Protein AF-A0A7X7HV12-F1 (afdb_monomer_lite)

Secondary structure (DSSP, 8-state):
---HHHHHHHHHTTSTT--HHHHHHHHHHHHHHT--S--S-----S--B--S-HHHHHHTTSSB-TT-EEEEE-SSHHHHHHHHHHHHHH-SS-EEEEES-HHHHHHHHHHHHTT--HHHHHHT---HHHHHHHHHHHHHHHTS-EEEEE--SHHHHHHHHHH-TT--EEEES-GGGGS-HHHHHHHHHHHHHHTT-EEEEEE----S-GGGSTTEEEEEEEEETTTEEEEEEEE-TT----------TT-----

Sequence (255 aa):
MGDLWADLAGAWGTATDLTMHEALDRWLDRMEVLYTHDHDQRPYRTRPIPTGLPALNRVVGGGLRCRGLTTLECEKLFQGDAVLATVARRIKTTVLLAGSHMADLTADVLVGEAQISPRDAARGTLTDEDWARISSAVGYLSDRHIRLTSVGTLAGLHSLIVDFPEVTSVLVLRAERFGRIDDTLMTLAELAEEYNVAILAATRPIRSSLSDIERLRRVGVVPAPGGRHYALLRLDRDVVSTRPIEIDQSGTWCR

Radius of gyration: 18.67 Å; chains: 1; bounding box: 40×51×54 Å

Structure (mmCIF, N/CA/C/O backbone):
data_AF-A0A7X7HV12-F1
#
_entry.id   AF-A0A7X7HV12-F1
#
loop_
_atom_site.group_PDB
_atom_site.id
_atom_site.type_symbol
_atom_site.label_atom_id
_atom_site.label_alt_id
_atom_site.label_comp_id
_atom_site.label_asym_id
_atom_site.label_entity_id
_atom_site.label_seq_id
_atom_site.pdbx_PDB_ins_code
_atom_site.Cartn_x
_atom_site.Cartn_y
_atom_site.Cartn_z
_atom_site.occupancy
_atom_site.B_iso_or_equiv
_atom_site.auth_seq_id
_atom_site.auth_comp_id
_atom_site.auth_asym_id
_atom_site.auth_atom_id
_atom_site.pdbx_PDB_model_num
ATOM 1 N N . MET A 1 1 ? -7.461 8.396 -27.850 1.00 29.42 1 MET A N 1
ATOM 2 C CA . MET A 1 1 ? -7.319 7.413 -26.754 1.00 29.42 1 MET A CA 1
ATOM 3 C C . MET A 1 1 ? -5.831 7.099 -26.603 1.00 29.42 1 MET A C 1
ATOM 5 O O . MET A 1 1 ? -5.370 6.027 -26.956 1.00 29.42 1 MET A O 1
ATOM 9 N N . GLY A 1 2 ? -5.072 8.108 -26.187 1.00 31.08 2 GLY A N 1
ATOM 10 C CA . GLY A 1 2 ? -3.615 8.112 -26.084 1.00 31.08 2 GLY A CA 1
ATOM 11 C C . GLY A 1 2 ? -3.229 9.221 -25.107 1.00 31.08 2 GLY A C 1
ATOM 12 O O . GLY A 1 2 ? -3.974 10.190 -24.988 1.00 31.08 2 GLY A O 1
ATOM 13 N N . ASP A 1 3 ? -2.125 9.018 -24.394 1.00 35.66 3 ASP A N 1
ATOM 14 C CA . ASP A 1 3 ? -1.430 9.985 -23.527 1.00 35.66 3 ASP A CA 1
ATOM 15 C C . ASP A 1 3 ? -1.841 10.174 -22.057 1.00 35.66 3 ASP A C 1
ATOM 17 O O . ASP A 1 3 ? -1.319 11.057 -21.387 1.00 35.66 3 ASP A O 1
ATOM 21 N N . LEU A 1 4 ? -2.576 9.230 -21.452 1.00 32.06 4 LEU A N 1
ATOM 22 C CA . LEU A 1 4 ? -2.685 9.179 -19.978 1.00 32.06 4 LEU A CA 1
ATOM 23 C C . LEU A 1 4 ? -1.323 8.893 -19.296 1.00 32.06 4 LEU A C 1
ATOM 25 O O . LEU A 1 4 ? -1.065 9.352 -18.186 1.00 32.06 4 LEU A O 1
ATOM 29 N N . TRP A 1 5 ? -0.437 8.159 -19.981 1.00 32.22 5 TRP A N 1
ATOM 30 C CA . TRP A 1 5 ? 0.906 7.805 -19.501 1.00 32.22 5 TRP A CA 1
ATOM 31 C C . TRP A 1 5 ? 1.988 8.829 -19.883 1.00 32.22 5 TRP A C 1
ATOM 33 O O . TRP A 1 5 ? 2.994 8.936 -19.182 1.00 32.22 5 TRP A O 1
ATOM 43 N N . ALA A 1 6 ? 1.789 9.606 -20.954 1.00 32.25 6 ALA A N 1
ATOM 44 C CA . ALA A 1 6 ? 2.721 10.657 -21.370 1.00 32.25 6 ALA A CA 1
ATOM 45 C C . ALA A 1 6 ? 2.611 11.900 -20.470 1.00 32.25 6 ALA A C 1
ATOM 47 O O . ALA A 1 6 ? 3.635 12.463 -20.094 1.00 32.25 6 ALA A O 1
ATOM 48 N N . ASP A 1 7 ? 1.406 12.242 -20.005 1.00 34.22 7 ASP A N 1
ATOM 49 C CA . ASP A 1 7 ? 1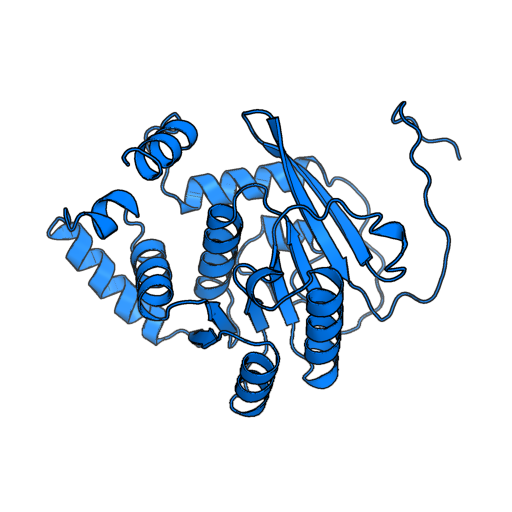.197 13.310 -19.013 1.00 34.22 7 ASP A CA 1
ATOM 50 C C . ASP A 1 7 ? 1.698 12.929 -17.607 1.00 34.22 7 ASP A C 1
ATOM 52 O O . ASP A 1 7 ? 2.122 13.777 -16.815 1.00 34.22 7 ASP A O 1
ATOM 56 N N . LEU A 1 8 ? 1.679 11.631 -17.295 1.00 34.62 8 LEU A N 1
ATOM 57 C CA . LEU A 1 8 ? 2.274 11.044 -16.093 1.00 34.62 8 LEU A CA 1
ATOM 58 C C . LEU A 1 8 ? 3.804 11.152 -16.129 1.00 34.62 8 LEU A C 1
ATOM 60 O O . LEU A 1 8 ? 4.407 11.609 -15.159 1.00 34.62 8 LEU A O 1
ATOM 64 N N . ALA A 1 9 ? 4.401 10.833 -17.279 1.00 33.72 9 ALA A N 1
ATOM 65 C CA . ALA A 1 9 ? 5.818 11.036 -17.540 1.00 33.72 9 ALA A CA 1
ATOM 66 C C . ALA A 1 9 ? 6.198 12.522 -17.649 1.00 33.72 9 ALA A C 1
ATOM 68 O O . ALA A 1 9 ? 7.321 12.851 -17.323 1.00 33.72 9 ALA A O 1
ATOM 69 N N . GLY A 1 10 ? 5.307 13.434 -18.050 1.00 32.59 10 GLY A N 1
ATOM 70 C CA . GLY A 1 10 ? 5.614 14.866 -18.188 1.00 32.59 10 GLY A CA 1
ATOM 71 C C . GLY A 1 10 ? 5.658 15.633 -16.862 1.00 32.59 10 GLY A C 1
ATOM 72 O O . GLY A 1 10 ? 6.532 16.469 -16.657 1.00 32.59 10 GLY A O 1
ATOM 73 N N . ALA A 1 11 ? 4.764 15.317 -15.918 1.00 35.53 11 ALA A N 1
ATOM 74 C CA . ALA A 1 11 ? 4.756 15.944 -14.587 1.00 35.53 11 ALA A CA 1
ATOM 75 C C . ALA A 1 11 ? 5.799 15.347 -13.620 1.00 35.53 11 ALA A C 1
ATOM 77 O O . ALA A 1 11 ? 6.108 15.955 -12.597 1.00 35.53 11 ALA A O 1
ATOM 78 N N . TRP A 1 12 ? 6.316 14.158 -13.937 1.00 35.91 12 TRP A N 1
ATOM 79 C CA . TRP A 1 12 ? 7.431 13.506 -13.244 1.00 35.91 12 TRP A CA 1
ATOM 80 C C . TRP A 1 12 ? 8.752 13.661 -14.020 1.00 35.91 12 TRP A C 1
ATOM 82 O O . TRP A 1 12 ? 9.821 13.532 -13.442 1.00 35.91 12 TRP A O 1
ATOM 92 N N . GLY A 1 13 ? 8.685 14.001 -15.309 1.00 29.80 13 GLY A N 1
ATOM 93 C CA . GLY A 1 13 ? 9.806 14.092 -16.250 1.00 29.80 13 GLY A CA 1
ATOM 94 C C . GLY A 1 13 ? 10.406 15.480 -16.415 1.00 29.80 13 GLY A C 1
ATOM 95 O O . GLY A 1 13 ? 11.194 15.688 -17.330 1.00 29.80 13 GLY A O 1
ATOM 96 N N . THR A 1 14 ? 10.091 16.425 -15.529 1.00 35.94 14 THR A N 1
ATOM 97 C CA . THR A 1 14 ? 11.008 17.546 -15.265 1.00 35.94 14 THR A CA 1
ATOM 98 C C . THR A 1 14 ? 12.025 17.212 -14.172 1.00 35.94 14 THR A C 1
ATOM 100 O O . THR A 1 14 ? 12.967 17.972 -13.970 1.00 35.94 14 THR A O 1
ATOM 103 N N . ALA A 1 15 ? 11.889 16.059 -13.506 1.00 32.31 15 ALA A N 1
ATOM 104 C CA . ALA A 1 15 ? 12.957 15.441 -12.735 1.00 32.31 15 ALA A CA 1
ATOM 105 C C . ALA A 1 15 ? 13.705 14.455 -13.640 1.00 32.31 15 ALA A C 1
ATOM 107 O O . ALA A 1 15 ? 13.517 13.243 -13.568 1.00 32.31 15 ALA A O 1
ATOM 108 N N . THR A 1 16 ? 14.525 14.996 -14.537 1.00 35.09 16 THR A N 1
ATOM 109 C CA . THR A 1 16 ? 15.608 14.232 -15.157 1.00 35.09 16 THR A CA 1
ATOM 110 C C . THR A 1 16 ? 16.426 13.572 -14.038 1.00 35.09 16 THR A C 1
ATOM 112 O O . THR A 1 16 ? 16.852 14.252 -13.104 1.00 35.09 16 THR A O 1
ATOM 115 N N . ASP A 1 17 ? 16.573 12.251 -14.130 1.00 35.91 17 ASP A N 1
ATOM 116 C CA . ASP A 1 17 ? 17.488 11.392 -13.360 1.00 35.91 17 ASP A CA 1
ATOM 117 C C . ASP A 1 17 ? 17.086 10.928 -11.948 1.00 35.91 17 ASP A C 1
ATOM 119 O O . ASP A 1 17 ? 17.924 10.360 -11.255 1.00 35.91 17 ASP A O 1
ATOM 123 N N . LEU A 1 18 ? 15.827 11.079 -11.514 1.00 36.16 18 LEU A N 1
ATOM 124 C CA . LEU A 1 18 ? 15.388 10.522 -10.220 1.00 36.16 18 LEU A CA 1
ATOM 125 C C . LEU A 1 18 ? 14.520 9.275 -10.393 1.00 36.16 18 LEU A C 1
ATOM 127 O O . LEU A 1 18 ? 13.501 9.286 -11.087 1.00 36.16 18 LEU A O 1
ATOM 131 N N . THR A 1 19 ? 14.890 8.202 -9.700 1.00 45.06 19 THR A N 1
ATOM 132 C CA . THR A 1 19 ? 14.053 7.005 -9.577 1.00 45.06 19 THR A CA 1
ATOM 133 C C . THR A 1 19 ? 12.738 7.359 -8.866 1.00 45.06 19 THR A C 1
ATOM 135 O O . THR A 1 19 ? 12.672 8.281 -8.049 1.00 45.06 19 THR A O 1
ATOM 138 N N . MET A 1 20 ? 11.660 6.608 -9.130 1.00 43.91 20 MET A N 1
ATOM 139 C CA . MET A 1 20 ? 10.355 6.782 -8.459 1.00 43.91 20 MET A CA 1
ATOM 140 C C . MET A 1 20 ? 10.482 6.849 -6.923 1.00 43.91 20 MET A C 1
ATOM 142 O O . MET A 1 20 ? 9.716 7.554 -6.270 1.00 43.91 20 MET A O 1
ATOM 146 N N . HIS A 1 21 ? 11.477 6.159 -6.359 1.00 45.22 21 HIS A N 1
ATOM 147 C CA . HIS A 1 21 ? 11.809 6.177 -4.937 1.00 45.22 21 HIS A CA 1
ATOM 148 C C . HIS A 1 21 ? 12.364 7.515 -4.457 1.00 45.22 21 HIS A C 1
ATOM 150 O O . HIS A 1 21 ? 11.921 8.004 -3.427 1.00 45.22 21 HIS A O 1
ATOM 156 N N . GLU A 1 22 ? 13.280 8.140 -5.189 1.00 43.44 22 GLU A N 1
ATOM 157 C CA . GLU A 1 22 ? 13.852 9.431 -4.793 1.00 43.44 22 GLU A CA 1
ATOM 158 C C . GLU A 1 22 ? 12.847 10.570 -4.968 1.00 43.44 22 GLU A C 1
ATOM 160 O O . GLU A 1 22 ? 12.799 11.496 -4.157 1.00 43.44 22 GLU A O 1
ATOM 165 N N . ALA A 1 23 ? 11.998 10.490 -5.997 1.00 50.81 23 ALA A N 1
ATOM 166 C CA . ALA A 1 23 ? 10.874 11.407 -6.163 1.00 50.81 23 ALA A CA 1
ATOM 167 C C . ALA A 1 23 ? 9.873 11.276 -5.004 1.00 50.81 23 ALA A C 1
ATOM 169 O O . ALA A 1 23 ? 9.358 12.287 -4.517 1.00 50.81 23 ALA A O 1
ATOM 170 N N . LEU A 1 24 ? 9.635 10.044 -4.543 1.00 53.09 24 LEU A N 1
ATOM 171 C CA . LEU A 1 24 ? 8.778 9.744 -3.404 1.00 53.09 24 LEU A CA 1
ATOM 172 C C . LEU A 1 24 ? 9.404 10.189 -2.075 1.00 53.09 24 LEU A C 1
ATOM 174 O O . LEU A 1 24 ? 8.724 10.849 -1.299 1.00 53.09 24 LEU A O 1
ATOM 178 N N . ASP A 1 25 ? 10.680 9.897 -1.826 1.00 54.00 25 ASP A N 1
ATOM 179 C CA . ASP A 1 25 ? 11.389 10.297 -0.605 1.00 54.00 25 ASP A CA 1
ATOM 180 C C . ASP A 1 25 ? 11.470 11.834 -0.519 1.00 54.00 25 ASP A C 1
ATOM 182 O O . ASP A 1 25 ? 11.049 12.410 0.483 1.00 54.00 25 ASP A O 1
ATOM 186 N N . ARG A 1 26 ? 11.815 12.536 -1.613 1.00 53.16 26 ARG A N 1
ATOM 187 C CA . ARG A 1 26 ? 11.740 14.013 -1.677 1.00 53.16 26 ARG A CA 1
ATOM 188 C C . ARG A 1 26 ? 10.318 14.557 -1.538 1.00 53.16 26 ARG A C 1
ATOM 190 O O . ARG A 1 26 ? 10.119 15.695 -1.110 1.00 53.16 26 ARG A O 1
ATOM 197 N N . TRP A 1 27 ? 9.307 13.817 -1.986 1.00 58.53 27 TRP A N 1
ATOM 198 C CA . TRP A 1 27 ? 7.908 14.202 -1.793 1.00 58.53 27 TRP A CA 1
ATOM 199 C C . TRP A 1 27 ? 7.490 14.057 -0.328 1.00 58.53 27 TRP A C 1
ATOM 201 O O . TRP A 1 27 ? 6.889 14.984 0.212 1.00 58.53 27 TRP A O 1
ATOM 211 N N . LEU A 1 28 ? 7.869 12.964 0.333 1.00 56.34 28 LEU A N 1
ATOM 212 C CA . LEU A 1 28 ? 7.593 12.748 1.748 1.00 56.34 28 LEU A CA 1
ATOM 213 C C . LEU A 1 28 ? 8.368 13.740 2.631 1.00 56.34 28 LEU A C 1
ATOM 215 O O . LEU A 1 28 ? 7.773 14.307 3.544 1.00 56.34 28 LEU A O 1
ATOM 219 N N . ASP A 1 29 ? 9.640 14.022 2.335 1.00 54.44 29 ASP A N 1
ATOM 220 C CA . ASP A 1 29 ? 10.444 15.029 3.050 1.00 54.44 29 ASP A CA 1
ATOM 221 C C . ASP A 1 29 ? 9.831 16.437 2.934 1.00 54.44 29 ASP A C 1
ATOM 223 O O . ASP A 1 29 ? 9.852 17.220 3.880 1.00 54.44 29 ASP A O 1
ATOM 227 N N . ARG A 1 30 ? 9.179 16.771 1.812 1.00 50.59 30 ARG A N 1
ATOM 228 C CA . ARG A 1 30 ? 8.415 18.030 1.707 1.00 50.59 30 ARG A CA 1
ATOM 229 C C . ARG A 1 30 ? 7.193 18.069 2.626 1.00 50.59 30 ARG A C 1
ATOM 231 O O . ARG A 1 30 ? 6.813 19.158 3.050 1.00 50.59 30 ARG A O 1
ATOM 238 N N . MET A 1 31 ? 6.590 16.923 2.954 1.00 50.06 31 MET A N 1
ATOM 239 C CA . MET A 1 31 ? 5.505 16.871 3.942 1.00 50.06 31 MET A CA 1
ATOM 240 C C . MET A 1 31 ? 6.003 17.120 5.371 1.00 50.06 31 MET A C 1
ATOM 242 O O . MET A 1 31 ? 5.243 17.619 6.195 1.00 50.06 31 MET A O 1
ATOM 246 N N . GLU A 1 32 ? 7.271 16.816 5.661 1.00 43.22 32 GLU A N 1
ATOM 247 C CA . GLU A 1 32 ? 7.902 17.067 6.963 1.00 43.22 32 GLU A CA 1
ATOM 248 C C . GLU A 1 32 ? 8.126 18.559 7.236 1.00 43.22 32 GLU A C 1
ATOM 250 O O . GLU A 1 32 ? 7.913 18.998 8.360 1.00 43.22 32 GLU A O 1
ATOM 255 N N . VAL A 1 33 ? 8.498 19.360 6.229 1.00 42.25 33 VAL A N 1
ATOM 256 C CA . VAL A 1 33 ? 8.788 20.801 6.415 1.00 42.25 33 VAL A CA 1
ATOM 257 C C . VAL A 1 33 ? 7.575 21.574 6.959 1.00 42.25 33 VAL A C 1
ATOM 259 O O . VAL A 1 33 ? 7.735 22.562 7.672 1.00 42.25 33 VAL A O 1
ATOM 262 N N . LEU A 1 34 ? 6.359 21.097 6.684 1.00 41.19 34 LEU A N 1
ATOM 263 C CA . LEU A 1 34 ? 5.104 21.679 7.177 1.00 41.19 34 LEU A CA 1
ATOM 264 C C . LEU A 1 34 ? 4.737 21.224 8.599 1.00 41.19 34 LEU A C 1
ATOM 266 O O . LEU A 1 34 ? 3.793 21.750 9.185 1.00 41.19 34 LEU A O 1
ATOM 270 N N . TYR A 1 35 ? 5.477 20.265 9.155 1.00 37.81 35 TYR A N 1
ATOM 271 C CA . TYR A 1 35 ? 5.280 19.717 10.489 1.00 37.81 35 TYR A CA 1
ATOM 272 C C . TYR A 1 35 ? 6.513 19.991 11.355 1.00 37.81 35 TYR A C 1
ATOM 274 O O . TYR A 1 35 ? 7.350 19.125 11.602 1.00 37.81 35 TYR A O 1
ATOM 282 N N . THR A 1 36 ? 6.625 21.224 11.841 1.00 37.91 36 THR A N 1
ATOM 283 C CA . THR A 1 36 ? 7.535 21.565 12.937 1.00 37.91 36 THR A CA 1
ATOM 284 C C . THR A 1 36 ? 6.706 21.904 14.168 1.00 37.91 36 THR A C 1
ATOM 286 O O . THR A 1 36 ? 5.971 22.884 14.154 1.00 37.91 36 THR A O 1
ATOM 289 N N . HIS A 1 37 ? 6.916 21.119 15.227 1.00 39.38 37 HIS A N 1
ATOM 290 C CA . HIS A 1 37 ? 6.525 21.307 16.632 1.00 39.38 37 HIS A CA 1
ATOM 291 C C . HIS A 1 37 ? 5.498 20.317 17.205 1.00 39.38 37 HIS A C 1
ATOM 293 O O . HIS A 1 37 ? 4.369 20.179 16.746 1.00 39.38 37 HIS A O 1
ATOM 299 N N . ASP A 1 38 ? 5.947 19.741 18.326 1.00 37.31 38 ASP A N 1
ATOM 300 C CA . ASP A 1 38 ? 5.170 19.342 19.500 1.00 37.31 38 ASP A CA 1
ATOM 301 C C . ASP A 1 38 ? 4.688 17.885 19.585 1.00 37.31 38 ASP A C 1
ATOM 303 O O . ASP A 1 38 ? 3.495 17.599 19.533 1.00 37.31 38 ASP A O 1
ATOM 307 N N . HIS A 1 39 ? 5.610 16.928 19.773 1.00 38.59 39 HIS A N 1
ATOM 308 C CA . HIS A 1 39 ? 5.270 15.548 20.157 1.00 38.59 39 HIS A CA 1
ATOM 309 C C . HIS A 1 39 ? 6.213 14.978 21.221 1.00 38.59 39 HIS A C 1
ATOM 311 O O . HIS A 1 39 ? 6.988 14.073 20.933 1.00 38.59 39 HIS A O 1
ATOM 317 N N . ASP A 1 40 ? 6.074 15.449 22.463 1.00 35.59 40 ASP A N 1
ATOM 318 C CA . ASP A 1 40 ? 6.739 14.821 23.618 1.00 35.59 40 ASP A CA 1
ATOM 319 C C . ASP A 1 40 ? 5.796 14.188 24.649 1.00 35.59 40 ASP A C 1
ATOM 321 O O . ASP A 1 40 ? 6.248 13.629 25.643 1.00 35.59 40 ASP A O 1
ATOM 325 N N . GLN A 1 41 ? 4.475 14.188 24.444 1.00 35.16 41 GLN A N 1
ATOM 326 C CA . GLN A 1 41 ? 3.564 13.608 25.439 1.00 35.16 41 GLN A CA 1
ATOM 327 C C . GLN A 1 41 ? 2.409 12.851 24.786 1.00 35.16 41 GLN A C 1
ATOM 329 O O . GLN A 1 41 ? 1.340 13.399 24.533 1.00 35.16 41 GLN A O 1
ATOM 334 N N . ARG A 1 42 ? 2.598 11.551 24.527 1.00 43.78 42 ARG A N 1
ATOM 335 C CA . ARG A 1 42 ? 1.467 10.625 24.366 1.00 43.78 42 ARG A CA 1
ATOM 336 C C . ARG A 1 42 ? 1.676 9.386 25.239 1.00 43.78 42 ARG A C 1
ATOM 338 O O . ARG A 1 42 ? 2.747 8.782 25.167 1.00 43.78 42 ARG A O 1
ATOM 345 N N . PRO A 1 43 ? 0.678 8.988 26.048 1.00 37.53 43 PRO A N 1
ATOM 346 C CA . PRO A 1 43 ? 0.790 7.826 26.914 1.00 37.53 43 PRO A CA 1
ATOM 347 C C . PRO A 1 43 ? 0.926 6.541 26.086 1.00 37.53 43 PRO A C 1
ATOM 349 O O . PRO A 1 43 ? 0.273 6.351 25.059 1.00 37.53 43 PRO A O 1
ATOM 352 N N . TYR A 1 44 ? 1.816 5.666 26.548 1.00 46.00 44 TYR A N 1
ATOM 353 C CA . TYR A 1 44 ? 2.163 4.366 25.979 1.00 46.00 44 TYR A CA 1
ATOM 354 C C . TYR A 1 44 ? 0.937 3.494 25.664 1.00 46.00 44 TYR A C 1
ATOM 356 O O . TYR A 1 44 ? 0.391 2.880 26.577 1.00 46.00 44 TYR A O 1
ATOM 364 N N . ARG A 1 45 ? 0.554 3.354 24.385 1.00 51.22 45 ARG A N 1
ATOM 365 C CA . ARG A 1 45 ? -0.315 2.264 23.891 1.00 51.22 45 ARG A CA 1
ATOM 366 C C . ARG A 1 45 ? 0.086 1.873 22.462 1.00 51.22 45 ARG A C 1
ATOM 368 O O . ARG A 1 45 ? 0.002 2.694 21.551 1.00 51.22 45 ARG A O 1
ATOM 375 N N . THR A 1 46 ? 0.591 0.638 22.329 1.00 57.31 46 THR A N 1
ATOM 376 C CA . THR A 1 46 ? 1.233 -0.011 21.157 1.00 57.31 46 THR A CA 1
ATOM 377 C C . THR A 1 46 ? 2.330 0.812 20.466 1.00 57.31 46 THR A C 1
ATOM 379 O O . THR A 1 46 ? 2.102 1.925 19.994 1.00 57.31 46 THR A O 1
ATOM 382 N N . ARG A 1 47 ? 3.554 0.266 20.391 1.00 73.94 47 ARG A N 1
ATOM 383 C CA . ARG A 1 47 ? 4.631 0.896 19.610 1.00 73.94 47 ARG A CA 1
ATOM 384 C C . ARG A 1 47 ? 4.160 1.034 18.153 1.00 73.94 47 ARG A C 1
ATOM 386 O O . ARG A 1 47 ? 3.682 0.038 17.613 1.00 73.94 47 ARG A O 1
ATOM 393 N N . PRO A 1 48 ? 4.264 2.224 17.533 1.00 85.62 48 PRO A N 1
ATOM 394 C CA . PRO A 1 48 ? 3.906 2.388 16.132 1.00 85.62 48 PRO A CA 1
ATOM 395 C C . PRO A 1 48 ? 4.680 1.411 15.244 1.00 85.62 48 PRO A C 1
ATOM 397 O O . PRO A 1 48 ? 5.869 1.181 15.471 1.00 85.62 48 PRO A O 1
ATOM 400 N N . ILE A 1 49 ? 4.012 0.863 14.233 1.00 89.31 49 ILE A N 1
ATOM 401 C CA . ILE A 1 49 ? 4.611 0.041 13.188 1.00 89.31 49 ILE A CA 1
ATOM 402 C C . ILE A 1 49 ? 5.312 0.985 12.200 1.00 89.31 49 ILE A C 1
ATOM 404 O O . ILE A 1 49 ? 4.641 1.785 11.537 1.00 89.31 49 ILE A O 1
ATOM 408 N N . PRO A 1 50 ? 6.650 0.930 12.076 1.00 89.38 50 PRO A N 1
ATOM 409 C CA . PRO A 1 50 ? 7.364 1.789 11.144 1.00 89.38 50 PRO A CA 1
ATOM 410 C C . PRO A 1 50 ? 7.011 1.417 9.703 1.00 89.38 50 PRO A C 1
ATOM 412 O O . PRO A 1 50 ? 7.228 0.287 9.279 1.00 89.38 50 PRO A O 1
ATOM 415 N N . THR A 1 51 ? 6.557 2.391 8.920 1.00 82.88 51 THR A N 1
ATOM 416 C CA . THR A 1 51 ? 6.166 2.230 7.503 1.00 82.88 51 THR A CA 1
ATOM 417 C C . THR A 1 51 ? 7.333 1.903 6.566 1.00 82.88 51 THR A C 1
ATOM 419 O O . THR A 1 51 ? 7.132 1.670 5.380 1.00 82.88 51 THR A O 1
ATOM 422 N N . GLY A 1 52 ? 8.572 1.953 7.068 1.00 82.62 52 GLY A N 1
ATOM 423 C CA . GLY A 1 52 ? 9.782 1.920 6.245 1.00 82.62 52 GLY A CA 1
ATOM 424 C C . GLY A 1 52 ? 10.052 3.220 5.471 1.00 82.62 52 GLY A C 1
ATOM 425 O O . GLY A 1 52 ? 11.052 3.312 4.765 1.00 82.62 52 GLY A O 1
ATOM 426 N N . LEU A 1 53 ? 9.201 4.237 5.639 1.00 79.25 53 LEU A N 1
ATOM 427 C CA . LEU A 1 53 ? 9.342 5.568 5.061 1.00 79.25 53 LEU A CA 1
ATOM 428 C C . LEU A 1 53 ? 9.504 6.592 6.200 1.00 79.25 53 LEU A C 1
ATOM 430 O O . LEU A 1 53 ? 8.518 6.911 6.871 1.00 79.25 53 LEU A O 1
ATOM 434 N N . PRO A 1 54 ? 10.726 7.098 6.470 1.00 75.19 54 PRO A N 1
ATOM 435 C CA . PRO A 1 54 ? 10.990 7.980 7.611 1.00 75.19 54 PRO A CA 1
ATOM 436 C C . PRO A 1 54 ? 10.078 9.204 7.656 1.00 75.19 54 PRO A C 1
ATOM 438 O O . PRO A 1 54 ? 9.493 9.502 8.696 1.00 75.19 54 PRO A O 1
ATOM 441 N N . ALA A 1 55 ? 9.885 9.860 6.517 1.00 67.38 55 ALA A N 1
ATOM 442 C CA . ALA A 1 55 ? 9.036 11.034 6.433 1.00 67.38 55 ALA A CA 1
ATOM 443 C C . ALA A 1 55 ? 7.547 10.723 6.660 1.00 67.38 55 ALA A C 1
ATOM 445 O O . ALA A 1 55 ? 6.882 11.459 7.386 1.00 67.38 55 ALA A O 1
ATOM 446 N N . LEU A 1 56 ? 7.031 9.590 6.165 1.00 73.81 56 LEU A N 1
ATOM 447 C CA . LEU A 1 56 ? 5.667 9.164 6.497 1.00 73.81 56 LEU A CA 1
ATOM 448 C C . LEU A 1 56 ? 5.533 8.883 8.000 1.00 73.81 56 LEU A C 1
ATOM 450 O O . LEU A 1 56 ? 4.588 9.365 8.617 1.00 73.81 56 LEU A O 1
ATOM 454 N N . ASN A 1 57 ? 6.497 8.172 8.605 1.00 77.69 57 ASN A N 1
ATOM 455 C CA . ASN A 1 57 ? 6.509 7.906 10.048 1.00 77.69 57 ASN A CA 1
ATOM 456 C C . ASN A 1 57 ? 6.462 9.194 10.868 1.00 77.69 57 ASN A C 1
ATOM 458 O O . ASN A 1 57 ? 5.723 9.247 11.847 1.00 77.69 57 ASN A O 1
ATOM 462 N N . ARG A 1 58 ? 7.226 10.220 10.477 1.00 70.69 58 ARG A N 1
ATOM 463 C CA . ARG A 1 58 ? 7.209 11.526 11.148 1.00 70.69 58 ARG A CA 1
ATOM 464 C C . ARG A 1 58 ? 5.818 12.146 11.105 1.00 70.69 58 ARG A C 1
ATOM 466 O O . ARG A 1 58 ? 5.283 12.458 12.166 1.00 70.69 58 ARG A O 1
ATOM 473 N N . VAL A 1 59 ? 5.203 12.219 9.921 1.00 69.69 59 VAL A N 1
ATOM 474 C CA . VAL A 1 59 ? 3.860 12.797 9.772 1.00 69.69 59 VAL A CA 1
ATOM 475 C C . VAL A 1 59 ? 2.837 12.026 10.604 1.00 69.69 59 VAL A C 1
ATOM 477 O O . VAL A 1 59 ? 2.103 12.632 11.371 1.00 69.69 59 VAL A O 1
ATOM 480 N N . VAL A 1 60 ? 2.819 10.690 10.566 1.00 73.94 60 VAL A N 1
ATOM 481 C CA . VAL A 1 60 ? 1.810 9.908 11.310 1.00 73.94 60 VAL A CA 1
ATOM 482 C C . VAL A 1 60 ? 2.119 9.720 12.809 1.00 73.94 60 VAL A C 1
ATOM 484 O O . VAL A 1 60 ? 1.413 8.979 13.501 1.00 73.94 60 VAL A O 1
ATOM 487 N N . GLY A 1 61 ? 3.126 10.412 13.353 1.00 72.81 61 GLY A N 1
ATOM 488 C CA . GLY A 1 61 ? 3.457 10.390 14.783 1.00 72.81 61 GLY A CA 1
ATOM 489 C C . GLY A 1 61 ? 4.166 9.108 15.235 1.00 72.81 61 GLY A C 1
ATOM 490 O O . GLY A 1 61 ? 3.786 8.503 16.247 1.00 72.81 61 GLY A O 1
ATOM 491 N N . GLY A 1 62 ? 5.169 8.690 14.462 1.00 76.81 62 GLY A N 1
ATOM 492 C CA . GLY A 1 62 ? 6.090 7.578 14.723 1.00 76.81 62 GLY A CA 1
ATOM 493 C C . GLY A 1 62 ? 5.881 6.327 13.858 1.00 76.81 62 GLY A C 1
ATOM 494 O O . GLY A 1 62 ? 6.723 5.435 13.890 1.00 76.81 62 GLY A O 1
ATOM 495 N N . GLY A 1 63 ? 4.790 6.245 13.093 1.00 85.44 63 GLY A N 1
ATOM 496 C CA . GLY A 1 63 ? 4.419 5.079 12.279 1.00 85.44 63 GLY A CA 1
ATOM 497 C C . GLY A 1 63 ? 2.920 4.775 12.335 1.00 85.44 63 GLY A C 1
ATOM 498 O O . GLY A 1 63 ? 2.148 5.518 12.946 1.00 85.44 63 GLY A O 1
ATOM 499 N N . LEU A 1 64 ? 2.504 3.676 11.705 1.00 87.62 64 LEU A N 1
ATOM 500 C CA . LEU A 1 64 ? 1.113 3.217 11.742 1.00 87.62 64 LEU A CA 1
ATOM 501 C C . LEU A 1 64 ? 0.776 2.659 13.124 1.00 87.62 64 LEU A C 1
ATOM 503 O O . LEU A 1 64 ? 1.654 2.180 13.837 1.00 87.62 64 LEU A O 1
ATOM 507 N N . ARG A 1 65 ? -0.493 2.694 13.521 1.00 86.31 65 ARG A N 1
ATOM 508 C CA . ARG A 1 65 ? -0.921 2.140 14.811 1.00 86.31 65 ARG A CA 1
ATOM 509 C C . ARG A 1 65 ? -1.891 0.997 14.602 1.00 86.31 65 ARG A C 1
ATOM 511 O O . ARG A 1 65 ? -2.818 1.130 13.809 1.00 86.31 65 ARG A O 1
ATOM 518 N N . CYS A 1 66 ? -1.675 -0.097 15.330 1.00 86.56 66 CYS A N 1
ATOM 519 C CA . CYS A 1 66 ? -2.677 -1.149 15.471 1.00 86.56 66 CYS A CA 1
ATOM 520 C C . CYS A 1 66 ? -3.992 -0.536 15.952 1.00 86.56 66 CYS A C 1
ATOM 522 O O . CYS A 1 66 ? -3.969 0.430 16.722 1.00 86.56 66 CYS A O 1
ATOM 524 N N . ARG A 1 67 ? -5.119 -1.091 15.495 1.00 86.19 67 ARG A N 1
ATOM 525 C CA . ARG A 1 67 ? -6.466 -0.565 15.775 1.00 86.19 67 ARG A CA 1
ATOM 526 C C . ARG A 1 67 ? -6.709 0.836 15.211 1.00 86.19 67 ARG A C 1
ATOM 528 O O . ARG A 1 67 ? -7.670 1.499 15.585 1.00 86.19 67 ARG A O 1
ATOM 535 N N . GLY A 1 68 ? -5.828 1.295 14.325 1.00 84.62 68 GLY A N 1
ATOM 536 C CA . GLY A 1 68 ? -5.880 2.609 13.709 1.00 84.62 68 GLY A CA 1
ATOM 537 C C . GLY A 1 68 ? -6.101 2.514 12.207 1.00 84.62 68 GLY A C 1
ATOM 538 O O . GLY A 1 68 ? -5.510 1.671 11.529 1.00 84.62 68 GLY A O 1
ATOM 539 N N . LEU A 1 69 ? -6.902 3.443 11.689 1.00 89.06 69 LEU A N 1
ATOM 540 C CA . LEU A 1 69 ? -7.023 3.709 10.262 1.00 89.06 69 LEU A CA 1
ATOM 541 C C . LEU A 1 69 ? -6.304 5.020 9.935 1.00 89.06 69 LEU A C 1
ATOM 543 O O . LEU A 1 69 ? -6.610 6.073 10.491 1.00 89.06 69 LEU A O 1
ATOM 547 N N . THR A 1 70 ? -5.357 4.958 9.010 1.00 89.44 70 THR A N 1
ATOM 548 C CA . THR A 1 70 ? -4.735 6.123 8.377 1.00 89.44 70 THR A CA 1
ATOM 549 C C . THR A 1 70 ? -5.184 6.167 6.924 1.00 89.44 70 THR A C 1
ATOM 551 O O . THR A 1 70 ? -5.118 5.155 6.231 1.00 89.44 70 THR A O 1
ATOM 554 N N . THR A 1 71 ? -5.620 7.321 6.439 1.00 87.62 71 THR A N 1
ATOM 555 C CA . THR A 1 71 ? -5.915 7.537 5.026 1.00 87.62 71 THR A CA 1
ATOM 556 C C . THR A 1 71 ? -4.925 8.517 4.417 1.00 87.62 71 THR A C 1
ATOM 558 O O . THR A 1 71 ? -4.527 9.511 5.027 1.00 87.62 71 THR A O 1
ATOM 561 N N . LEU A 1 72 ? -4.517 8.213 3.193 1.00 84.75 72 LEU A N 1
ATOM 562 C CA . LEU A 1 72 ? -3.731 9.072 2.333 1.00 84.75 72 LEU A CA 1
ATOM 563 C C . LEU A 1 72 ? -4.639 9.562 1.206 1.00 84.75 72 LEU A C 1
ATOM 565 O O . LEU A 1 72 ? -4.913 8.834 0.249 1.00 84.75 72 LEU A O 1
ATOM 569 N N . GLU A 1 73 ? -5.085 10.805 1.318 1.00 82.94 73 GLU A N 1
ATOM 570 C CA . GLU A 1 73 ? -5.873 11.465 0.292 1.00 82.94 73 GLU A CA 1
ATOM 571 C C . GLU A 1 73 ? -4.962 11.988 -0.813 1.00 82.94 73 GLU A C 1
ATO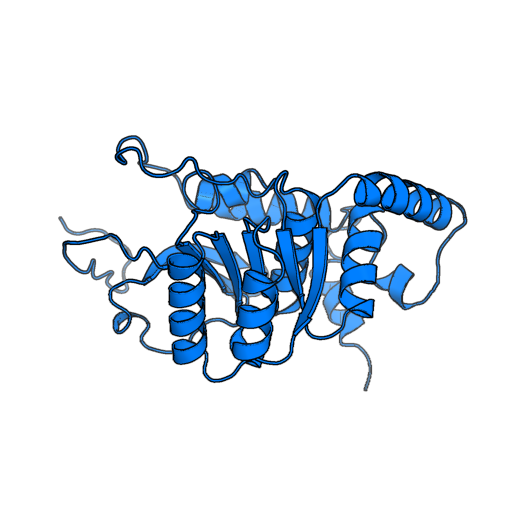M 573 O O . GLU A 1 73 ? -4.105 12.854 -0.607 1.00 82.94 73 GLU A O 1
ATOM 578 N N . CYS A 1 74 ? -5.173 11.461 -2.011 1.00 72.12 74 CYS A N 1
ATOM 579 C CA . CYS A 1 74 ? -4.440 11.827 -3.205 1.00 72.12 74 CYS A CA 1
ATOM 580 C C . CYS A 1 74 ? -5.384 12.286 -4.299 1.00 72.12 74 CYS A C 1
ATOM 582 O O . CYS A 1 74 ? -6.262 11.538 -4.722 1.00 72.12 74 CYS A O 1
ATOM 584 N N . GLU A 1 75 ? -5.138 13.476 -4.851 1.00 71.44 75 GLU A N 1
ATOM 585 C CA . GLU A 1 75 ? -5.842 13.924 -6.056 1.00 71.44 75 GLU A CA 1
ATOM 586 C C . GLU A 1 75 ? -5.729 12.935 -7.213 1.00 71.44 75 GLU A C 1
ATOM 588 O O . GLU A 1 75 ? -6.669 12.781 -7.995 1.00 71.44 75 GLU A O 1
ATOM 593 N N . LYS A 1 76 ? -4.586 12.251 -7.320 1.00 70.19 76 LYS A N 1
ATOM 594 C CA . LYS A 1 76 ? -4.374 11.209 -8.316 1.00 70.19 76 LYS A CA 1
ATOM 595 C C . LYS A 1 76 ? -4.086 9.888 -7.623 1.00 70.19 76 LYS A C 1
ATOM 597 O O . LYS A 1 76 ? -3.099 9.741 -6.910 1.00 70.19 76 LYS A O 1
ATOM 602 N N . LEU A 1 77 ? -4.931 8.903 -7.901 1.00 71.38 77 LEU A N 1
ATOM 603 C CA . LEU A 1 77 ? -4.917 7.607 -7.222 1.00 71.38 77 LEU A CA 1
ATOM 604 C C . LEU A 1 77 ? -3.601 6.843 -7.349 1.00 71.38 77 LEU A C 1
ATOM 606 O O . LEU A 1 77 ? -3.150 6.256 -6.373 1.00 71.38 77 LEU A O 1
ATOM 610 N N . PHE A 1 78 ? -2.938 6.931 -8.504 1.00 71.56 78 PHE A N 1
ATOM 611 C CA . PHE A 1 78 ? -1.656 6.260 -8.727 1.00 71.56 78 PHE A CA 1
ATOM 612 C C . PHE A 1 78 ? -0.562 6.699 -7.736 1.00 71.56 78 PHE A C 1
ATOM 614 O O . PHE A 1 78 ? 0.393 5.966 -7.511 1.00 71.56 78 PHE A O 1
ATOM 621 N N . GLN A 1 79 ? -0.679 7.891 -7.141 1.00 71.12 79 GLN A N 1
ATOM 622 C CA . GLN A 1 79 ? 0.285 8.382 -6.154 1.00 71.12 79 GLN A CA 1
ATOM 623 C C . GLN A 1 79 ? 0.099 7.660 -4.827 1.00 71.12 79 GLN A C 1
ATOM 625 O O . GLN A 1 79 ? 1.073 7.200 -4.240 1.00 71.12 79 GLN A O 1
ATOM 630 N N . GLY A 1 80 ? -1.155 7.499 -4.397 1.00 77.62 80 GLY A N 1
ATOM 631 C CA . GLY A 1 80 ? -1.484 6.689 -3.232 1.00 77.62 80 GLY A CA 1
ATOM 632 C C . GLY A 1 80 ? -1.063 5.236 -3.434 1.00 77.62 80 GLY A C 1
ATOM 633 O O . GLY A 1 80 ? -0.414 4.666 -2.561 1.00 77.62 80 GLY A O 1
ATOM 634 N N . ASP A 1 81 ? -1.330 4.676 -4.615 1.00 84.00 81 ASP A N 1
ATOM 635 C CA . ASP A 1 81 ? -0.920 3.313 -4.960 1.00 84.00 81 ASP A CA 1
ATOM 636 C C . ASP A 1 81 ? 0.603 3.130 -4.858 1.00 84.00 81 ASP A C 1
ATOM 638 O O . ASP A 1 81 ? 1.069 2.201 -4.197 1.00 84.00 81 ASP A O 1
ATOM 642 N N . ALA A 1 82 ? 1.386 4.063 -5.411 1.00 76.88 82 ALA A N 1
ATOM 643 C CA . ALA A 1 82 ? 2.846 4.032 -5.340 1.00 76.88 82 ALA A CA 1
ATOM 644 C C . ALA A 1 82 ? 3.377 4.129 -3.898 1.00 76.88 82 ALA A C 1
ATOM 646 O O . ALA A 1 82 ? 4.320 3.418 -3.533 1.00 76.88 82 ALA A O 1
ATOM 647 N N . VAL A 1 83 ? 2.770 4.974 -3.055 1.00 82.12 83 VAL A N 1
ATOM 648 C CA . VAL A 1 83 ? 3.135 5.082 -1.632 1.00 82.12 83 VAL A CA 1
ATOM 649 C C . VAL A 1 83 ? 2.863 3.770 -0.916 1.00 82.12 83 VAL A C 1
ATOM 651 O O . VAL A 1 83 ? 3.760 3.237 -0.266 1.00 82.12 83 VAL A O 1
ATOM 654 N N . LEU A 1 84 ? 1.653 3.227 -1.051 1.00 91.06 84 LEU A N 1
ATOM 655 C CA . LEU A 1 84 ? 1.255 2.000 -0.367 1.00 91.06 84 LEU A CA 1
ATOM 656 C C . LEU A 1 84 ? 2.076 0.800 -0.853 1.00 91.06 84 LEU A C 1
ATOM 658 O O . LEU A 1 84 ? 2.549 0.030 -0.023 1.00 91.06 84 LEU A O 1
ATOM 662 N N . ALA A 1 85 ? 2.343 0.672 -2.154 1.00 88.81 85 ALA A N 1
ATOM 663 C CA . ALA A 1 85 ? 3.244 -0.358 -2.672 1.00 88.81 85 ALA A CA 1
ATOM 664 C C . ALA A 1 85 ? 4.664 -0.214 -2.094 1.00 88.81 85 ALA A C 1
ATOM 666 O O . ALA A 1 85 ? 5.300 -1.208 -1.748 1.00 88.81 85 ALA A O 1
ATOM 667 N N . THR A 1 86 ? 5.155 1.015 -1.915 1.00 85.56 86 THR A N 1
ATOM 668 C CA . THR A 1 86 ? 6.465 1.259 -1.289 1.00 85.56 86 THR A CA 1
ATOM 669 C C . THR A 1 86 ? 6.478 0.905 0.194 1.00 85.56 86 THR A C 1
ATOM 671 O O . THR A 1 86 ? 7.422 0.264 0.661 1.00 85.56 86 THR A O 1
ATOM 674 N N . VAL A 1 87 ? 5.421 1.259 0.930 1.00 88.38 87 VAL A N 1
ATOM 675 C CA . VAL A 1 87 ? 5.244 0.821 2.320 1.00 88.38 87 VAL A CA 1
ATOM 676 C C . VAL A 1 87 ? 5.226 -0.703 2.382 1.00 88.38 87 VAL A C 1
ATOM 678 O O . VAL A 1 87 ? 5.933 -1.260 3.213 1.00 88.38 87 VAL A O 1
ATOM 681 N N . ALA A 1 88 ? 4.514 -1.384 1.479 1.00 92.62 88 ALA A N 1
ATOM 682 C CA . ALA A 1 88 ? 4.457 -2.846 1.441 1.00 92.62 88 ALA A CA 1
ATOM 683 C C . ALA A 1 88 ? 5.855 -3.477 1.339 1.00 92.62 88 ALA A C 1
ATOM 685 O O . ALA A 1 88 ? 6.154 -4.426 2.055 1.00 92.62 88 ALA A O 1
ATOM 686 N N . ARG A 1 89 ? 6.738 -2.914 0.504 1.00 89.25 89 ARG A N 1
ATOM 687 C CA . ARG A 1 89 ? 8.123 -3.392 0.353 1.00 89.25 89 ARG A CA 1
ATOM 688 C C . ARG A 1 89 ? 8.973 -3.150 1.595 1.00 89.25 89 ARG A C 1
ATOM 690 O O . ARG A 1 89 ? 9.703 -4.039 2.039 1.00 89.25 89 ARG A O 1
ATOM 697 N N . ARG A 1 90 ? 8.883 -1.949 2.176 1.00 87.50 90 ARG A N 1
ATOM 698 C CA . ARG A 1 90 ? 9.799 -1.491 3.236 1.00 87.50 90 ARG A CA 1
ATOM 699 C C . ARG A 1 90 ? 9.340 -1.827 4.660 1.00 87.50 90 ARG A C 1
ATOM 701 O O . ARG A 1 90 ? 10.184 -1.938 5.555 1.00 87.50 90 ARG A O 1
ATOM 708 N N . ILE A 1 91 ? 8.044 -2.025 4.897 1.00 88.62 91 ILE A N 1
ATOM 709 C CA . ILE A 1 91 ? 7.503 -2.382 6.216 1.00 88.62 91 ILE A CA 1
ATOM 710 C C . ILE A 1 91 ? 8.047 -3.743 6.657 1.00 88.62 91 ILE A C 1
ATOM 712 O O . ILE A 1 91 ? 8.081 -4.696 5.889 1.00 88.62 91 ILE A O 1
ATOM 716 N N . LYS A 1 92 ? 8.569 -3.840 7.882 1.00 87.25 92 LYS A N 1
ATOM 717 C CA . LYS A 1 92 ? 9.269 -5.053 8.356 1.00 87.25 92 LYS A CA 1
ATOM 718 C C . LYS A 1 92 ? 8.345 -6.105 8.973 1.00 87.25 92 LYS A C 1
ATOM 720 O O . LYS A 1 92 ? 8.833 -7.116 9.462 1.00 87.25 92 LYS A O 1
ATOM 725 N N . THR A 1 93 ? 7.045 -5.850 8.994 1.00 90.06 93 THR A N 1
ATOM 726 C CA . THR A 1 93 ? 6.041 -6.751 9.557 1.00 90.06 93 THR A CA 1
ATOM 727 C C . THR A 1 93 ? 5.245 -7.427 8.446 1.00 90.06 93 THR A C 1
ATOM 729 O O . THR A 1 93 ? 5.322 -7.020 7.287 1.00 90.06 93 THR A O 1
ATOM 732 N N . THR A 1 94 ? 4.471 -8.458 8.793 1.00 92.31 94 THR A N 1
ATOM 733 C CA . THR A 1 94 ? 3.582 -9.110 7.830 1.00 92.31 94 THR A CA 1
ATOM 734 C C . THR A 1 94 ? 2.492 -8.151 7.380 1.00 92.31 94 THR A C 1
ATOM 736 O O . THR A 1 94 ? 1.736 -7.620 8.208 1.00 92.31 94 THR A O 1
ATOM 739 N N . VAL A 1 95 ? 2.421 -7.939 6.068 1.00 95.75 95 VAL A N 1
ATOM 740 C CA . VAL A 1 95 ? 1.566 -6.938 5.438 1.00 95.75 95 VAL A CA 1
ATOM 741 C C . VAL A 1 95 ? 0.663 -7.569 4.387 1.00 95.75 95 VAL A C 1
ATOM 743 O O . VAL A 1 95 ? 1.103 -8.395 3.591 1.00 95.75 95 VAL A O 1
ATOM 746 N N . LEU A 1 96 ? -0.598 -7.150 4.366 1.00 97.00 96 LEU A N 1
ATOM 747 C CA . LEU A 1 96 ? -1.556 -7.467 3.313 1.00 97.00 96 LEU A CA 1
ATOM 748 C C . LEU A 1 96 ? -1.724 -6.241 2.409 1.00 97.00 96 LEU A C 1
ATOM 750 O O . LEU A 1 96 ? -2.224 -5.216 2.863 1.00 97.00 96 LEU A O 1
ATOM 754 N N . LEU A 1 97 ? -1.327 -6.333 1.141 1.00 96.94 97 LEU A N 1
ATOM 755 C CA . LEU A 1 97 ? -1.556 -5.295 0.135 1.00 96.94 97 LEU A CA 1
ATOM 756 C C . LEU A 1 97 ? -2.777 -5.657 -0.719 1.00 96.94 97 LEU A C 1
ATOM 758 O O . LEU A 1 97 ? -2.740 -6.583 -1.530 1.00 96.94 97 LEU A O 1
ATOM 762 N N . ALA A 1 98 ? -3.857 -4.905 -0.527 1.00 95.88 98 ALA A N 1
ATOM 763 C CA . ALA A 1 98 ? -5.163 -5.111 -1.134 1.00 95.88 98 ALA A CA 1
ATOM 764 C C . ALA A 1 98 ? -5.373 -4.216 -2.370 1.00 95.88 98 ALA A C 1
ATOM 766 O O . ALA A 1 98 ? -5.697 -3.028 -2.274 1.00 95.88 98 ALA A O 1
ATOM 767 N N . GLY A 1 99 ? -5.296 -4.815 -3.557 1.00 91.75 99 GLY A N 1
ATOM 768 C CA . GLY A 1 99 ? -5.530 -4.176 -4.860 1.00 91.75 99 GLY A CA 1
ATOM 769 C C . GLY A 1 99 ? -6.758 -4.720 -5.591 1.00 91.75 99 GLY A C 1
ATOM 770 O O . GLY A 1 99 ? -7.456 -5.599 -5.088 1.00 91.75 99 GLY A O 1
ATOM 771 N N . SER A 1 100 ? -7.035 -4.175 -6.775 1.00 81.75 100 SER A N 1
ATOM 772 C CA . SER A 1 100 ? -8.108 -4.648 -7.659 1.00 81.75 100 SER A CA 1
ATOM 773 C C . SER A 1 100 ? -7.668 -5.785 -8.580 1.00 81.75 100 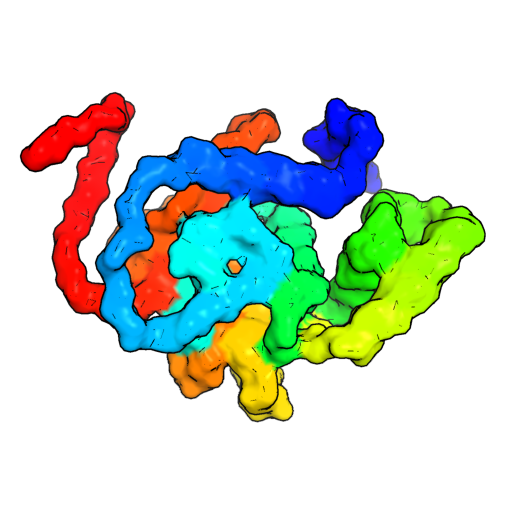SER A C 1
ATOM 775 O O . SER A 1 100 ? -8.505 -6.575 -9.003 1.00 81.75 100 SER A O 1
ATOM 777 N N . HIS A 1 101 ? -6.371 -5.861 -8.894 1.00 86.75 101 HIS A N 1
ATOM 778 C CA . HIS A 1 101 ? -5.797 -6.861 -9.788 1.00 86.75 101 HIS A CA 1
ATOM 779 C C . HIS A 1 101 ? -4.456 -7.340 -9.242 1.00 86.75 101 HIS A C 1
ATOM 781 O O . HIS A 1 101 ? -3.550 -6.546 -9.010 1.00 86.75 101 HIS A O 1
ATOM 787 N N . MET A 1 102 ? -4.328 -8.651 -9.039 1.00 88.81 102 MET A N 1
ATOM 788 C CA . MET A 1 102 ? -3.123 -9.241 -8.451 1.00 88.81 102 MET A CA 1
ATOM 789 C C . MET A 1 102 ? -1.891 -9.065 -9.347 1.00 88.81 102 MET A C 1
ATOM 791 O O . MET A 1 102 ? -0.826 -8.749 -8.838 1.00 88.81 102 MET A O 1
ATOM 795 N N . ALA A 1 103 ? -2.044 -9.217 -10.668 1.00 87.50 103 ALA A N 1
ATOM 796 C CA . ALA A 1 103 ? -0.942 -9.060 -11.618 1.00 87.50 103 ALA A CA 1
ATOM 797 C C . ALA A 1 103 ? -0.325 -7.652 -11.559 1.00 87.50 103 ALA A C 1
ATOM 799 O O . ALA A 1 103 ? 0.894 -7.528 -11.477 1.00 87.50 103 ALA A O 1
ATOM 800 N N . ASP A 1 104 ? -1.168 -6.617 -11.512 1.00 84.62 104 ASP A N 1
ATOM 801 C CA . ASP A 1 104 ? -0.727 -5.222 -11.423 1.00 84.62 104 ASP A CA 1
ATOM 802 C C . ASP A 1 104 ? 0.010 -4.961 -10.103 1.00 84.62 104 ASP A C 1
ATOM 804 O O . ASP A 1 104 ? 1.099 -4.398 -10.105 1.00 84.62 104 ASP A O 1
ATOM 808 N N . LEU A 1 105 ? -0.524 -5.456 -8.978 1.00 87.44 105 LEU A N 1
ATOM 809 C CA . LEU A 1 105 ? 0.143 -5.353 -7.673 1.00 87.44 105 LEU A CA 1
ATOM 810 C C . LEU A 1 105 ? 1.522 -6.012 -7.678 1.00 87.44 105 LEU A C 1
ATOM 812 O O . LEU A 1 105 ? 2.482 -5.456 -7.148 1.00 87.44 105 LEU A O 1
ATOM 816 N N . THR A 1 106 ? 1.612 -7.220 -8.235 1.00 90.06 106 THR A N 1
ATOM 817 C CA . THR A 1 106 ? 2.869 -7.963 -8.318 1.00 90.06 106 THR A CA 1
ATOM 818 C C . THR A 1 106 ? 3.873 -7.214 -9.182 1.00 90.06 106 THR A C 1
ATOM 820 O O . THR A 1 106 ? 5.016 -7.051 -8.761 1.00 90.06 106 THR A O 1
ATOM 823 N N . ALA A 1 107 ? 3.446 -6.709 -10.341 1.00 85.88 107 ALA A N 1
ATOM 824 C CA . ALA A 1 107 ? 4.290 -5.905 -11.213 1.00 85.88 107 ALA A CA 1
ATOM 825 C C . ALA A 1 107 ? 4.776 -4.631 -10.505 1.00 85.88 107 ALA A C 1
ATOM 827 O O . ALA A 1 107 ? 5.980 -4.397 -10.461 1.00 85.88 107 ALA A O 1
ATOM 828 N N . ASP A 1 108 ? 3.888 -3.862 -9.874 1.00 82.81 108 ASP A N 1
ATOM 829 C CA . ASP A 1 108 ? 4.233 -2.613 -9.180 1.00 82.81 108 ASP A CA 1
ATOM 830 C C . ASP A 1 108 ? 5.212 -2.833 -8.017 1.00 82.81 108 ASP A C 1
ATOM 832 O O . ASP A 1 108 ? 6.127 -2.034 -7.789 1.00 82.81 108 ASP A O 1
ATOM 836 N N . VAL A 1 109 ? 5.043 -3.926 -7.269 1.00 87.56 109 VAL A N 1
ATOM 837 C CA . VAL A 1 109 ? 5.952 -4.292 -6.180 1.00 87.56 109 VAL A CA 1
ATOM 838 C C . VAL A 1 109 ? 7.313 -4.726 -6.731 1.00 87.56 109 VAL A C 1
ATOM 840 O O . VAL A 1 109 ? 8.331 -4.217 -6.267 1.00 87.56 109 VAL A O 1
ATOM 843 N N . LEU A 1 110 ? 7.354 -5.596 -7.742 1.00 87.69 110 LEU A N 1
ATOM 844 C CA . LEU A 1 110 ? 8.608 -6.079 -8.331 1.00 87.69 110 LEU A CA 1
ATOM 845 C C . LEU A 1 110 ? 9.392 -4.968 -9.037 1.00 87.69 110 LEU A C 1
ATOM 847 O O . LEU A 1 110 ? 10.572 -4.774 -8.761 1.00 87.69 110 LEU A O 1
ATOM 851 N N . VAL A 1 111 ? 8.733 -4.221 -9.923 1.00 83.81 111 VAL A N 1
ATOM 852 C CA . VAL A 1 111 ? 9.325 -3.118 -10.700 1.00 83.81 111 VAL A CA 1
ATOM 853 C C . VAL A 1 111 ? 9.777 -1.998 -9.773 1.00 83.81 111 VAL A C 1
ATOM 855 O O . VAL A 1 111 ? 10.859 -1.440 -9.961 1.00 83.81 111 VAL A O 1
ATOM 858 N N . GLY A 1 112 ? 8.982 -1.707 -8.738 1.00 81.50 112 GLY A N 1
ATOM 859 C CA . GLY A 1 112 ? 9.363 -0.776 -7.690 1.00 81.50 112 GLY A CA 1
ATOM 860 C C . GLY A 1 112 ? 10.660 -1.203 -7.007 1.00 81.50 112 GLY A C 1
ATOM 861 O O . GLY A 1 112 ? 11.604 -0.417 -6.970 1.00 81.50 112 GLY A O 1
ATOM 862 N N . GLU A 1 113 ? 10.735 -2.434 -6.500 1.00 86.88 113 GLU A N 1
ATOM 863 C CA . GLU A 1 113 ? 11.940 -2.932 -5.821 1.00 86.88 113 GLU A CA 1
ATOM 864 C C . GLU A 1 113 ? 13.165 -2.967 -6.742 1.00 86.88 113 GLU A C 1
ATOM 866 O O . GLU A 1 113 ? 14.247 -2.541 -6.351 1.00 86.88 113 GLU A O 1
ATOM 871 N N . ALA A 1 114 ? 12.982 -3.394 -7.991 1.00 84.25 114 ALA A N 1
ATOM 872 C CA . ALA A 1 114 ? 14.035 -3.414 -9.003 1.00 84.25 114 ALA A CA 1
ATOM 873 C C . ALA A 1 114 ? 14.485 -2.006 -9.446 1.00 84.25 114 ALA A C 1
ATOM 875 O O . ALA A 1 114 ? 15.451 -1.882 -10.198 1.00 84.25 114 ALA A O 1
ATOM 876 N N . GLN A 1 115 ? 13.797 -0.952 -8.988 1.00 80.38 115 GLN A N 1
ATOM 877 C CA . GLN A 1 115 ? 14.027 0.446 -9.360 1.00 80.38 115 GLN A CA 1
ATOM 878 C C . GLN A 1 115 ? 13.944 0.679 -10.872 1.00 80.38 115 GLN A C 1
ATOM 880 O O . GLN A 1 115 ? 14.692 1.473 -11.446 1.00 80.38 115 GLN A O 1
ATOM 885 N N . ILE A 1 116 ? 13.013 -0.017 -11.517 1.00 77.62 116 ILE A N 1
ATOM 886 C CA . ILE A 1 116 ? 12.763 0.108 -12.948 1.00 77.62 116 ILE A CA 1
ATOM 887 C C . ILE A 1 116 ? 11.658 1.135 -13.173 1.00 77.62 116 ILE A C 1
ATOM 889 O O . ILE A 1 116 ? 10.708 1.265 -12.399 1.00 77.62 116 ILE A O 1
ATOM 893 N N . SER A 1 117 ? 11.791 1.882 -14.261 1.00 73.25 117 SER A N 1
ATOM 894 C CA . SER A 1 117 ? 10.758 2.788 -14.743 1.00 73.25 117 SER A CA 1
ATOM 895 C C . SER A 1 117 ? 9.461 2.011 -15.030 1.00 73.25 117 SER A C 1
ATOM 897 O O . SER A 1 117 ? 9.458 1.105 -15.870 1.00 73.25 117 SER A O 1
ATOM 899 N N . PRO A 1 118 ? 8.322 2.377 -14.407 1.00 68.50 118 PRO A N 1
ATOM 900 C CA . PRO A 1 118 ? 7.039 1.724 -14.674 1.00 68.50 118 PRO A CA 1
ATOM 901 C C . PRO A 1 118 ? 6.629 1.787 -16.150 1.00 68.50 118 PRO A C 1
ATOM 903 O O . PRO A 1 118 ? 5.970 0.884 -16.660 1.00 68.50 118 PRO A O 1
ATOM 906 N N . ARG A 1 119 ? 7.049 2.845 -16.859 1.00 73.38 119 ARG A N 1
ATOM 907 C CA . ARG A 1 119 ? 6.788 3.018 -18.291 1.00 73.38 119 ARG A CA 1
ATOM 908 C C . ARG A 1 119 ? 7.496 1.954 -19.124 1.00 73.38 119 ARG A C 1
ATOM 910 O O . ARG A 1 119 ? 6.895 1.435 -20.062 1.00 73.38 119 ARG A O 1
ATOM 917 N N . ASP A 1 120 ? 8.746 1.658 -18.795 1.00 74.81 120 ASP A N 1
ATOM 918 C CA . ASP A 1 120 ? 9.565 0.721 -19.564 1.00 74.81 120 ASP A CA 1
ATOM 919 C C . ASP A 1 120 ? 9.149 -0.721 -19.266 1.00 74.81 120 ASP A C 1
ATOM 921 O O . ASP A 1 120 ? 8.990 -1.519 -20.191 1.00 74.81 120 ASP A O 1
ATOM 925 N N . ALA A 1 121 ? 8.812 -1.012 -18.004 1.00 75.19 121 ALA A N 1
ATOM 926 C CA . ALA A 1 121 ? 8.192 -2.274 -17.612 1.00 75.19 121 ALA A CA 1
ATOM 927 C C . ALA A 1 121 ? 6.859 -2.522 -18.339 1.00 75.19 121 ALA A C 1
ATOM 929 O O . ALA A 1 121 ? 6.670 -3.582 -18.931 1.00 75.19 121 ALA A O 1
ATOM 930 N N . ALA A 1 122 ? 5.960 -1.532 -18.377 1.00 75.56 122 ALA A N 1
ATOM 931 C CA . ALA A 1 122 ? 4.669 -1.662 -19.057 1.00 75.56 122 ALA A CA 1
ATOM 932 C C . ALA A 1 122 ? 4.796 -1.839 -20.581 1.00 75.56 122 ALA A C 1
ATOM 934 O O . ALA A 1 122 ? 3.928 -2.440 -21.212 1.00 75.56 122 ALA A O 1
ATOM 935 N N . ARG A 1 123 ? 5.861 -1.303 -21.189 1.00 81.50 123 ARG A N 1
ATOM 936 C CA . ARG A 1 123 ? 6.136 -1.426 -22.630 1.00 81.50 123 ARG A CA 1
ATOM 937 C C . ARG A 1 123 ? 6.928 -2.682 -22.994 1.00 81.50 123 ARG A C 1
ATOM 939 O O . ARG A 1 123 ? 7.080 -2.955 -24.181 1.00 81.50 123 ARG A O 1
ATOM 946 N N . GLY A 1 124 ? 7.436 -3.418 -22.005 1.00 82.62 124 GLY A N 1
ATOM 947 C CA . GLY A 1 124 ? 8.320 -4.563 -22.221 1.00 82.62 124 GLY A CA 1
ATOM 948 C C . GLY A 1 124 ? 9.688 -4.180 -22.791 1.00 82.62 124 GLY A C 1
ATOM 949 O O . GLY A 1 124 ? 10.373 -5.028 -23.356 1.00 82.62 124 GLY A O 1
ATOM 950 N N . THR A 1 125 ? 10.098 -2.916 -22.670 1.00 88.19 125 THR A N 1
ATOM 951 C CA . THR A 1 125 ? 11.385 -2.412 -23.173 1.00 88.19 125 THR A CA 1
ATOM 952 C C . THR A 1 125 ? 12.457 -2.539 -22.095 1.00 88.19 125 THR A C 1
ATOM 954 O O . THR A 1 125 ? 13.028 -1.541 -21.664 1.00 88.19 125 THR A O 1
ATOM 957 N N . LEU A 1 126 ? 12.668 -3.767 -21.621 1.00 88.19 126 LEU A N 1
ATOM 958 C CA . LEU A 1 126 ? 13.592 -4.092 -20.535 1.00 88.19 126 LEU A CA 1
ATOM 959 C C . LEU A 1 126 ? 14.938 -4.559 -21.095 1.00 88.19 126 LEU A C 1
ATOM 961 O O . LEU A 1 126 ? 14.984 -5.393 -22.001 1.00 88.19 126 LEU A O 1
ATOM 965 N N . THR A 1 127 ? 16.020 -4.021 -20.546 1.00 92.25 127 THR A N 1
ATOM 966 C CA . THR A 1 127 ? 17.399 -4.422 -20.849 1.00 92.25 127 THR A CA 1
ATOM 967 C C . THR A 1 127 ? 17.807 -5.671 -20.061 1.00 92.25 127 THR A C 1
ATOM 969 O O . THR A 1 127 ? 17.144 -6.060 -19.099 1.00 92.25 127 THR A O 1
ATOM 972 N N . ASP A 1 128 ? 18.932 -6.295 -20.419 1.00 94.62 128 ASP A N 1
ATOM 973 C CA . ASP A 1 128 ? 19.483 -7.424 -19.650 1.00 94.62 128 ASP A CA 1
ATOM 974 C C . ASP A 1 128 ? 19.798 -7.036 -18.191 1.00 94.62 128 ASP A C 1
ATOM 976 O O . ASP A 1 128 ? 19.608 -7.832 -17.270 1.00 94.62 128 ASP A O 1
ATOM 980 N N . GLU A 1 129 ? 20.220 -5.788 -17.960 1.00 93.88 129 GLU A N 1
ATOM 981 C CA . GLU A 1 129 ? 20.456 -5.250 -16.617 1.00 93.88 129 GLU A CA 1
ATOM 982 C C . GLU A 1 129 ? 19.147 -5.106 -15.823 1.00 93.88 129 GLU A C 1
ATOM 984 O O . GLU A 1 129 ? 19.097 -5.438 -14.637 1.00 93.88 129 GLU A O 1
ATOM 989 N N . ASP A 1 130 ? 18.059 -4.681 -16.471 1.00 89.19 130 ASP A N 1
ATOM 990 C CA . ASP A 1 130 ? 16.729 -4.636 -15.852 1.00 89.19 130 ASP A CA 1
ATOM 991 C C . ASP A 1 130 ? 16.273 -6.027 -15.413 1.00 89.19 130 ASP A C 1
ATOM 993 O O . ASP A 1 130 ? 15.815 -6.205 -14.283 1.00 89.19 130 ASP A O 1
ATOM 997 N N . TRP A 1 131 ? 16.456 -7.037 -16.265 1.00 93.50 131 TRP A N 1
ATOM 998 C CA . TRP A 1 131 ? 16.128 -8.420 -15.921 1.00 93.50 131 TRP A CA 1
ATOM 999 C C . TRP A 1 131 ? 16.958 -8.946 -14.748 1.00 93.50 131 TRP A C 1
ATOM 1001 O O . TRP A 1 131 ? 16.410 -9.613 -13.864 1.00 93.50 131 TRP A O 1
ATOM 1011 N N . ALA A 1 132 ? 18.246 -8.600 -14.678 1.00 94.31 132 ALA A N 1
ATOM 1012 C CA . ALA A 1 132 ? 19.089 -8.933 -13.532 1.00 94.31 132 ALA A CA 1
ATOM 1013 C C . ALA A 1 132 ? 18.577 -8.277 -12.234 1.00 94.31 132 ALA A C 1
ATOM 1015 O O . ALA A 1 132 ? 18.474 -8.945 -11.199 1.00 94.31 132 ALA A O 1
ATOM 1016 N N . ARG A 1 133 ? 18.178 -6.997 -12.287 1.00 88.69 133 ARG A N 1
ATOM 1017 C CA . ARG A 1 133 ? 17.581 -6.285 -11.142 1.00 88.69 133 ARG A CA 1
ATOM 1018 C C . ARG A 1 133 ? 16.244 -6.884 -10.717 1.00 88.69 133 ARG A C 1
ATOM 1020 O O . ARG A 1 133 ? 16.030 -7.065 -9.520 1.00 88.69 133 ARG A O 1
ATOM 1027 N N . ILE A 1 134 ? 15.380 -7.261 -11.663 1.00 91.12 134 ILE A N 1
ATOM 1028 C CA . ILE A 1 134 ? 14.118 -7.966 -11.375 1.00 91.12 134 ILE A CA 1
ATOM 1029 C C . ILE A 1 134 ? 14.399 -9.289 -10.667 1.00 91.12 134 ILE A C 1
ATOM 1031 O O . ILE A 1 134 ? 13.778 -9.577 -9.647 1.00 91.12 134 ILE A O 1
ATOM 1035 N N . SER A 1 135 ? 15.355 -10.080 -11.160 1.00 93.75 135 SER A N 1
ATOM 1036 C CA . SER A 1 135 ? 15.717 -11.350 -10.526 1.00 93.75 135 SER A CA 1
ATOM 1037 C C . SER A 1 135 ? 16.206 -11.150 -9.088 1.00 93.75 135 SER A C 1
ATOM 1039 O O . SER A 1 135 ? 15.821 -11.907 -8.197 1.00 93.75 135 SER A O 1
ATOM 1041 N N . SER A 1 136 ? 17.020 -10.120 -8.841 1.00 91.69 136 SER A N 1
ATOM 1042 C CA . SER A 1 136 ? 17.464 -9.771 -7.487 1.00 91.69 136 SER A CA 1
ATOM 1043 C C . SER A 1 136 ? 16.303 -9.307 -6.602 1.00 91.69 136 SER A C 1
ATOM 1045 O O . SER A 1 136 ? 16.236 -9.684 -5.432 1.00 91.69 136 SER A O 1
ATOM 1047 N N . ALA A 1 137 ? 15.377 -8.517 -7.149 1.00 89.62 137 ALA A N 1
ATOM 1048 C CA . ALA A 1 137 ? 14.191 -8.044 -6.444 1.00 89.62 137 ALA A CA 1
ATOM 1049 C C . ALA A 1 137 ? 13.265 -9.196 -6.034 1.00 89.62 137 ALA A C 1
ATOM 1051 O O . ALA A 1 137 ? 12.757 -9.189 -4.917 1.00 89.62 137 ALA A O 1
ATOM 1052 N N . VAL A 1 138 ? 13.081 -10.208 -6.891 1.00 93.00 138 VAL A N 1
ATOM 1053 C CA . VAL A 1 138 ? 12.319 -11.420 -6.547 1.00 93.00 138 VAL A CA 1
ATOM 1054 C C . VAL A 1 138 ? 12.933 -12.116 -5.332 1.00 93.00 138 VAL A C 1
ATOM 1056 O O . VAL A 1 138 ? 12.202 -12.424 -4.395 1.00 93.00 138 VAL A O 1
ATOM 1059 N N . GLY A 1 139 ? 14.256 -12.314 -5.321 1.00 89.38 139 GLY A N 1
ATOM 1060 C CA . GLY A 1 139 ? 14.953 -12.930 -4.187 1.00 89.38 139 GLY A CA 1
ATOM 1061 C C . GLY A 1 139 ? 14.848 -12.102 -2.903 1.00 89.38 139 GLY A C 1
ATOM 1062 O O . GLY A 1 139 ? 14.569 -12.640 -1.838 1.00 89.38 139 GLY A O 1
ATOM 1063 N N . TYR A 1 140 ? 14.988 -10.778 -2.997 1.00 88.44 140 TYR A N 1
ATOM 1064 C CA . TYR A 1 140 ? 14.795 -9.900 -1.841 1.00 88.44 140 TYR A CA 1
ATOM 1065 C C . TYR A 1 140 ? 13.360 -9.966 -1.303 1.00 88.44 140 TYR A C 1
ATOM 1067 O O . TYR A 1 140 ? 13.150 -10.076 -0.097 1.00 88.44 140 TYR A O 1
ATOM 1075 N N . LEU A 1 141 ? 12.363 -9.900 -2.189 1.00 89.75 141 LEU A N 1
ATOM 1076 C CA . LEU A 1 141 ? 10.949 -9.877 -1.820 1.00 89.75 141 LEU A CA 1
ATOM 1077 C C . LEU A 1 141 ? 10.440 -11.236 -1.332 1.00 89.75 141 LEU A C 1
ATOM 1079 O O . LEU A 1 141 ? 9.508 -11.250 -0.530 1.00 89.75 141 LEU A O 1
ATOM 1083 N N . SER A 1 142 ? 11.040 -12.359 -1.745 1.00 88.12 142 SER A N 1
ATOM 1084 C CA . SER A 1 142 ? 10.674 -13.684 -1.222 1.00 88.12 142 SER A CA 1
ATOM 1085 C C . SER A 1 142 ? 10.974 -13.840 0.267 1.00 88.12 142 SER A C 1
ATOM 1087 O O . SER A 1 142 ? 10.273 -14.579 0.953 1.00 88.12 142 SER A O 1
ATOM 1089 N N . ASP A 1 143 ? 11.954 -13.093 0.779 1.00 85.56 143 ASP A N 1
ATOM 1090 C CA . ASP A 1 143 ? 12.285 -13.048 2.206 1.00 85.56 143 ASP A CA 1
ATOM 1091 C C . ASP A 1 143 ? 11.377 -12.080 2.992 1.00 85.56 143 ASP A C 1
ATOM 1093 O O . ASP A 1 143 ? 11.529 -11.898 4.205 1.00 85.56 143 ASP A O 1
ATOM 1097 N N . ARG A 1 144 ? 10.425 -11.418 2.319 1.00 86.62 144 ARG A N 1
ATOM 1098 C CA . ARG A 1 144 ? 9.487 -10.466 2.925 1.00 86.62 144 ARG A CA 1
ATOM 1099 C C . ARG A 1 144 ? 8.128 -11.121 3.136 1.00 86.62 144 ARG A C 1
ATOM 1101 O O . ARG A 1 144 ? 7.608 -11.840 2.291 1.00 86.62 144 ARG A O 1
ATOM 1108 N N . HIS A 1 145 ? 7.480 -10.780 4.245 1.00 89.00 145 HIS A N 1
ATOM 1109 C CA . HIS A 1 145 ? 6.128 -11.246 4.560 1.00 89.00 145 HIS A CA 1
ATOM 1110 C C . HIS A 1 145 ? 5.056 -10.346 3.919 1.00 89.00 145 HIS A C 1
ATOM 1112 O O . HIS A 1 145 ? 4.250 -9.726 4.613 1.00 89.00 145 HIS A O 1
ATOM 1118 N N . ILE A 1 146 ? 5.066 -10.243 2.586 1.00 93.44 146 ILE A N 1
ATOM 1119 C CA . ILE A 1 146 ? 4.115 -9.429 1.815 1.00 93.44 146 ILE A CA 1
ATOM 1120 C C . ILE A 1 146 ? 3.073 -10.347 1.178 1.00 93.44 146 ILE A C 1
ATOM 1122 O O . ILE A 1 146 ? 3.385 -11.158 0.309 1.00 93.44 146 ILE A O 1
ATOM 1126 N N . ARG A 1 147 ? 1.812 -10.193 1.576 1.00 94.75 147 ARG A N 1
ATOM 1127 C CA . ARG A 1 147 ? 0.668 -10.872 0.964 1.00 94.75 147 ARG A CA 1
ATOM 1128 C C . ARG A 1 147 ? 0.007 -9.932 -0.035 1.00 94.75 147 ARG A C 1
ATOM 1130 O O . ARG A 1 147 ? -0.551 -8.908 0.349 1.00 94.75 147 ARG A O 1
ATOM 1137 N N . LEU A 1 148 ? 0.061 -10.276 -1.317 1.00 94.69 148 LEU A N 1
ATOM 1138 C CA . LEU A 1 148 ? -0.642 -9.547 -2.372 1.00 94.69 148 LEU A CA 1
ATOM 1139 C C . LEU A 1 148 ? -2.020 -10.170 -2.570 1.00 94.69 148 LEU A C 1
ATOM 1141 O O . LEU A 1 148 ? -2.127 -11.385 -2.719 1.00 94.69 148 LEU A O 1
ATOM 1145 N N . THR A 1 149 ? -3.071 -9.355 -2.574 1.00 93.88 149 THR A N 1
ATOM 1146 C CA . THR A 1 149 ? -4.434 -9.863 -2.746 1.00 93.88 149 THR A CA 1
ATOM 1147 C C . THR A 1 149 ? -5.280 -8.963 -3.632 1.00 93.88 149 THR A C 1
ATOM 1149 O O . THR A 1 149 ? -5.213 -7.732 -3.573 1.00 93.88 149 THR A O 1
ATOM 1152 N N . SER A 1 150 ? -6.105 -9.608 -4.451 1.00 92.94 150 SER A N 1
ATOM 1153 C CA . SER A 1 150 ? -7.153 -8.959 -5.222 1.00 92.94 150 SER A CA 1
ATOM 1154 C C . SER A 1 150 ? -8.453 -9.031 -4.437 1.00 92.94 150 SER A C 1
ATOM 1156 O O . SER A 1 150 ? -8.969 -10.118 -4.187 1.00 92.94 150 SER A O 1
ATOM 1158 N N . VAL A 1 151 ? -9.007 -7.879 -4.069 1.00 92.56 151 VAL A N 1
ATOM 1159 C CA . VAL A 1 151 ? -10.230 -7.817 -3.267 1.00 92.56 151 VAL A CA 1
ATOM 1160 C C . VAL A 1 151 ? -11.158 -6.719 -3.767 1.00 92.56 151 VAL A C 1
ATOM 1162 O O . VAL A 1 151 ? -10.786 -5.546 -3.835 1.00 92.56 151 VAL A O 1
ATOM 1165 N N . GLY A 1 152 ? -12.379 -7.119 -4.121 1.00 89.12 152 GLY A N 1
ATOM 1166 C CA . GLY A 1 152 ? -13.405 -6.234 -4.676 1.00 89.12 152 GLY A CA 1
ATOM 1167 C C . GLY A 1 152 ? -14.403 -5.688 -3.654 1.00 89.12 152 GLY A C 1
ATOM 1168 O O . GLY A 1 152 ? -15.139 -4.765 -3.977 1.00 89.12 152 GLY A O 1
ATOM 1169 N N . THR A 1 153 ? -14.446 -6.232 -2.433 1.00 93.38 153 THR A N 1
ATOM 1170 C CA . THR A 1 153 ? -15.456 -5.887 -1.416 1.00 93.38 153 THR A CA 1
ATOM 1171 C C . THR A 1 153 ? -14.855 -5.823 -0.010 1.00 93.38 153 THR A C 1
ATOM 1173 O O . THR A 1 153 ? -13.862 -6.492 0.276 1.00 93.38 153 THR A O 1
ATOM 1176 N N . LEU A 1 154 ? -15.486 -5.067 0.898 1.00 93.50 154 LEU A N 1
ATOM 1177 C CA . LEU A 1 154 ? -15.098 -5.034 2.318 1.00 93.50 154 LEU A CA 1
ATOM 1178 C C . LEU A 1 154 ? -15.257 -6.399 2.994 1.00 93.50 154 LEU A C 1
ATOM 1180 O O . LEU A 1 154 ? -14.400 -6.787 3.777 1.00 93.50 154 LEU A O 1
ATOM 1184 N N . ALA A 1 155 ? -16.299 -7.156 2.637 1.00 92.62 155 ALA A N 1
ATOM 1185 C CA . ALA A 1 155 ? -16.496 -8.518 3.131 1.00 92.62 155 ALA A CA 1
ATOM 1186 C C . ALA A 1 155 ? -15.340 -9.447 2.725 1.00 92.62 155 ALA A C 1
ATOM 1188 O O . ALA A 1 155 ? -14.858 -10.224 3.542 1.00 92.62 155 ALA A O 1
ATOM 1189 N N . GLY A 1 156 ? -14.843 -9.325 1.488 1.00 92.50 156 GLY A N 1
ATOM 1190 C CA . GLY A 1 156 ? -13.662 -10.067 1.053 1.00 92.50 156 GLY A CA 1
ATOM 1191 C C . GLY A 1 156 ? -12.399 -9.649 1.807 1.00 92.50 156 GLY A C 1
ATOM 1192 O O . GLY A 1 156 ? -11.583 -10.498 2.149 1.00 92.50 156 GLY A O 1
ATOM 1193 N N . LEU A 1 157 ? -12.244 -8.354 2.111 1.00 94.06 157 LEU A N 1
ATOM 1194 C CA . LEU A 1 157 ? -11.096 -7.859 2.877 1.00 94.06 157 LEU A CA 1
ATOM 1195 C C . LEU A 1 157 ? -11.126 -8.395 4.310 1.00 94.06 157 LEU A C 1
ATOM 1197 O O . LEU A 1 157 ? -10.103 -8.842 4.814 1.00 94.06 157 LEU A O 1
ATOM 1201 N N . HIS A 1 158 ? -12.305 -8.389 4.926 1.00 94.31 158 HIS A N 1
ATOM 1202 C CA . HIS A 1 158 ? -12.558 -8.985 6.230 1.00 94.31 158 HIS A CA 1
ATOM 1203 C C . HIS A 1 158 ? -12.177 -10.471 6.258 1.00 94.31 158 HIS A C 1
ATOM 1205 O O . HIS A 1 158 ? -11.360 -10.862 7.086 1.00 94.31 158 HIS A O 1
ATOM 1211 N N . SER A 1 159 ? -12.678 -11.279 5.314 1.00 93.56 159 SER A N 1
ATOM 1212 C CA . SER A 1 159 ? -12.315 -12.701 5.220 1.00 93.56 159 SER A CA 1
ATOM 1213 C C . SER A 1 159 ? -10.804 -12.909 5.116 1.00 93.56 159 SER A C 1
ATOM 1215 O O . SER A 1 159 ? -10.257 -13.750 5.813 1.00 93.56 159 SER A O 1
ATOM 1217 N N . LEU A 1 160 ? -10.104 -12.091 4.325 1.00 93.31 160 LEU A N 1
ATOM 1218 C CA . LEU A 1 160 ? -8.648 -12.187 4.195 1.00 93.31 160 LEU A CA 1
ATOM 1219 C C . LEU A 1 160 ? -7.906 -11.850 5.495 1.00 93.31 160 LEU A C 1
ATOM 1221 O O . LEU A 1 160 ? -6.889 -12.467 5.786 1.00 93.31 160 LEU A O 1
ATOM 1225 N N . ILE A 1 161 ? -8.381 -10.877 6.275 1.00 93.56 161 ILE A N 1
ATOM 1226 C CA . ILE A 1 161 ? -7.775 -10.557 7.576 1.00 93.56 161 ILE A CA 1
ATOM 1227 C C . ILE A 1 161 ? -7.978 -11.722 8.559 1.00 93.56 161 ILE A C 1
ATOM 1229 O O . ILE A 1 161 ? -7.055 -12.061 9.295 1.00 93.56 161 ILE A O 1
ATOM 1233 N N . VAL A 1 162 ? -9.149 -12.365 8.529 1.00 93.19 162 VAL A N 1
ATOM 1234 C CA . VAL A 1 162 ? -9.462 -13.550 9.348 1.00 93.19 162 VAL A CA 1
ATOM 1235 C C . VAL A 1 162 ? -8.599 -14.752 8.956 1.00 93.19 162 VAL A C 1
ATOM 1237 O O . VAL A 1 162 ? -8.053 -15.425 9.829 1.00 93.19 162 VAL A O 1
ATOM 1240 N N . ASP A 1 163 ? -8.455 -15.010 7.655 1.00 94.00 163 ASP A N 1
ATOM 1241 C CA . ASP A 1 163 ? -7.721 -16.167 7.126 1.00 94.00 163 ASP A CA 1
ATOM 1242 C C . ASP A 1 163 ? -6.201 -16.066 7.355 1.00 94.00 163 ASP A C 1
ATOM 1244 O O . ASP A 1 163 ? -5.501 -17.081 7.329 1.00 94.00 163 ASP A O 1
ATOM 1248 N N . PHE A 1 164 ? -5.684 -14.856 7.594 1.00 92.31 164 PHE A N 1
ATOM 1249 C CA . PHE A 1 164 ? -4.261 -14.581 7.810 1.00 92.31 164 PHE A CA 1
ATOM 1250 C C . PHE A 1 164 ? -4.025 -13.817 9.126 1.00 92.31 164 PHE A C 1
ATOM 1252 O O . PHE A 1 164 ? -3.655 -12.637 9.098 1.00 92.31 164 PHE A O 1
ATOM 1259 N N . PRO A 1 165 ? -4.194 -14.471 10.293 1.00 88.31 165 PRO A N 1
ATOM 1260 C CA . PRO A 1 165 ? -4.103 -13.826 11.608 1.00 88.31 165 PRO A CA 1
ATOM 1261 C C . PRO A 1 165 ? -2.708 -13.271 11.937 1.00 88.31 165 PRO A C 1
ATOM 1263 O O . PRO A 1 165 ? -2.555 -12.470 12.857 1.00 88.31 165 PRO A O 1
ATOM 1266 N N . GLU A 1 166 ? -1.671 -13.678 11.205 1.00 89.25 166 GLU A N 1
ATOM 1267 C CA . GLU A 1 166 ? -0.322 -13.127 11.325 1.00 89.25 166 GLU A CA 1
ATOM 1268 C C . GLU A 1 166 ? -0.161 -11.732 10.693 1.00 89.25 166 GLU A C 1
ATOM 1270 O O . GLU A 1 166 ? 0.879 -11.092 10.882 1.00 89.25 166 GLU A O 1
ATOM 1275 N N . VAL A 1 167 ? -1.145 -11.254 9.920 1.00 93.25 167 VAL A N 1
ATOM 1276 C CA . VAL A 1 167 ? -1.129 -9.915 9.319 1.00 93.25 167 VAL A CA 1
ATOM 1277 C C . VAL A 1 167 ? -1.233 -8.862 10.416 1.00 93.25 167 VAL A C 1
ATOM 1279 O O . VAL A 1 167 ? -2.135 -8.869 11.241 1.00 93.25 167 VAL A O 1
ATOM 1282 N N . THR A 1 168 ? -0.317 -7.897 10.390 1.00 92.56 168 THR A N 1
ATOM 1283 C CA . THR A 1 168 ? -0.291 -6.783 11.360 1.00 92.56 168 THR A CA 1
ATOM 1284 C C . THR A 1 168 ? -0.606 -5.440 10.714 1.00 92.56 168 THR A C 1
ATOM 1286 O O . THR A 1 168 ? -0.926 -4.466 11.397 1.00 92.56 168 THR A O 1
ATOM 1289 N N . SER A 1 169 ? -0.478 -5.357 9.390 1.00 95.38 169 SER A N 1
ATOM 1290 C CA . SER A 1 169 ? -0.702 -4.145 8.612 1.00 95.38 169 SER A CA 1
ATOM 1291 C C . SER A 1 169 ? -1.464 -4.468 7.334 1.00 95.38 169 SER A C 1
ATOM 1293 O O . SER A 1 169 ? -1.106 -5.394 6.610 1.00 95.38 169 SER A O 1
ATOM 1295 N N . VAL A 1 170 ? -2.497 -3.688 7.039 1.00 97.44 170 VAL A N 1
ATOM 1296 C CA . VAL A 1 170 ? -3.321 -3.821 5.838 1.00 97.44 170 VAL A CA 1
ATOM 1297 C C . VAL A 1 170 ? -3.212 -2.533 5.038 1.00 97.44 170 VAL A C 1
ATOM 1299 O O . VAL A 1 170 ? -3.494 -1.443 5.534 1.00 97.44 170 VAL A O 1
ATOM 1302 N N . LEU A 1 171 ? -2.785 -2.653 3.790 1.00 97.19 171 LEU A N 1
ATOM 1303 C CA . LEU A 1 171 ? -2.611 -1.546 2.865 1.00 97.19 171 LEU A CA 1
ATOM 1304 C C . LEU A 1 171 ? -3.701 -1.633 1.805 1.00 97.19 171 LEU A C 1
ATOM 1306 O O . LEU A 1 171 ? -3.759 -2.597 1.046 1.00 97.19 171 LEU A O 1
ATOM 1310 N N . VAL A 1 172 ? -4.574 -0.636 1.757 1.00 96.56 172 VAL A N 1
ATOM 1311 C CA . VAL A 1 172 ? -5.761 -0.638 0.900 1.00 96.56 172 VAL A CA 1
ATOM 1312 C C . VAL A 1 172 ? -5.584 0.357 -0.235 1.00 96.56 172 VAL A C 1
ATOM 1314 O O . VAL A 1 172 ? -5.633 1.569 -0.025 1.00 96.56 172 VAL A O 1
ATOM 1317 N N . LEU A 1 173 ? -5.416 -0.150 -1.455 1.00 93.38 173 LEU A N 1
ATOM 1318 C CA . LEU A 1 173 ? -5.374 0.702 -2.640 1.00 93.38 173 LEU A CA 1
ATOM 1319 C C . LEU A 1 173 ? -6.783 1.170 -3.011 1.00 93.38 173 LEU A C 1
ATOM 1321 O O . LEU A 1 173 ? -7.682 0.339 -3.153 1.00 93.38 173 LEU A O 1
ATOM 1325 N N . ARG A 1 174 ? -6.961 2.475 -3.246 1.00 90.56 174 ARG A N 1
ATOM 1326 C CA . ARG A 1 174 ? -8.205 3.073 -3.775 1.00 90.56 174 ARG A CA 1
ATOM 1327 C C . ARG A 1 174 ? -9.449 2.631 -3.000 1.00 90.56 174 ARG A C 1
ATOM 1329 O O . ARG A 1 174 ? -10.301 1.926 -3.545 1.00 90.56 174 ARG A O 1
ATOM 1336 N N . ALA A 1 175 ? -9.537 2.988 -1.720 1.00 90.88 175 ALA A N 1
ATOM 1337 C CA . ALA A 1 175 ? -10.592 2.488 -0.834 1.00 90.88 175 ALA A CA 1
ATOM 1338 C C . ALA A 1 175 ? -12.008 2.770 -1.366 1.00 90.88 175 ALA A C 1
ATOM 1340 O O . ALA A 1 175 ? -12.904 1.954 -1.177 1.00 90.88 175 ALA A O 1
ATOM 1341 N N . GLU A 1 176 ? -12.203 3.856 -2.118 1.00 89.12 176 GLU A N 1
ATOM 1342 C CA . GLU A 1 176 ? -13.485 4.194 -2.745 1.00 89.12 176 GLU A CA 1
ATOM 1343 C C . GLU A 1 176 ? -14.028 3.117 -3.699 1.00 89.12 176 GLU A C 1
ATOM 1345 O O . GLU A 1 176 ? -15.209 3.133 -4.039 1.00 89.12 176 GLU A O 1
ATOM 1350 N N . ARG A 1 177 ? -13.204 2.150 -4.126 1.00 90.12 177 ARG A N 1
ATOM 1351 C CA . ARG A 1 177 ? -13.669 1.015 -4.935 1.00 90.12 177 ARG A CA 1
ATOM 1352 C C . ARG A 1 177 ? -14.650 0.110 -4.191 1.00 90.12 177 ARG A C 1
ATOM 1354 O O . ARG A 1 177 ? -15.367 -0.652 -4.830 1.00 90.12 177 ARG A O 1
ATOM 1361 N N . PHE A 1 178 ? -14.652 0.159 -2.860 1.00 90.50 178 PHE A N 1
ATOM 1362 C CA . PHE A 1 178 ? -15.515 -0.678 -2.037 1.00 90.50 178 PHE A CA 1
ATOM 1363 C C . PHE A 1 178 ? -16.916 -0.102 -1.825 1.00 90.50 178 PHE A C 1
ATOM 1365 O O . PHE A 1 178 ? -17.786 -0.818 -1.332 1.00 90.50 178 PHE A O 1
ATOM 1372 N N . GLY A 1 179 ? -17.152 1.155 -2.205 1.00 89.12 179 GLY A N 1
ATOM 1373 C CA . GLY A 1 179 ? -18.449 1.802 -2.064 1.00 89.12 179 GLY A CA 1
ATOM 1374 C C . GLY A 1 179 ? -18.332 3.278 -1.707 1.00 89.12 179 GLY A C 1
ATOM 1375 O O . GLY A 1 179 ? -17.372 3.962 -2.062 1.00 89.12 179 GLY A O 1
ATOM 1376 N N . ARG A 1 180 ? -19.343 3.789 -0.998 1.00 87.38 180 ARG A N 1
ATOM 1377 C CA . ARG A 1 180 ? -19.323 5.161 -0.479 1.00 87.38 180 ARG A CA 1
ATOM 1378 C C . ARG A 1 180 ? -18.154 5.315 0.487 1.00 87.38 180 ARG A C 1
ATOM 1380 O O . ARG A 1 180 ? -17.937 4.454 1.338 1.00 87.38 180 ARG A O 1
ATOM 1387 N N . ILE A 1 181 ? -17.398 6.402 0.337 1.00 85.88 181 ILE A N 1
ATOM 1388 C CA . ILE A 1 181 ? -16.138 6.562 1.063 1.00 85.88 181 ILE A CA 1
ATOM 1389 C C . ILE A 1 181 ? -16.352 6.636 2.576 1.00 85.88 181 ILE A C 1
ATOM 1391 O O . ILE A 1 181 ? -15.632 5.964 3.300 1.00 85.88 181 ILE A O 1
ATOM 1395 N N . ASP A 1 182 ? -17.377 7.349 3.043 1.00 81.62 182 ASP A N 1
ATOM 1396 C CA . ASP A 1 182 ? -17.659 7.491 4.477 1.00 81.62 182 ASP A CA 1
ATOM 1397 C C . ASP A 1 182 ? -17.939 6.124 5.126 1.00 81.62 182 ASP A C 1
ATOM 1399 O O . ASP A 1 182 ? -17.272 5.744 6.089 1.00 81.62 182 ASP A O 1
ATOM 1403 N N . ASP A 1 183 ? -18.838 5.335 4.524 1.00 84.19 183 ASP A N 1
ATOM 1404 C CA . ASP A 1 183 ? -19.166 3.973 4.968 1.00 84.19 183 ASP A CA 1
ATOM 1405 C C . ASP A 1 183 ? -17.925 3.069 4.927 1.00 84.19 183 ASP A C 1
ATOM 1407 O O . ASP A 1 183 ? -17.637 2.332 5.868 1.00 84.19 183 ASP A O 1
ATOM 1411 N N . THR A 1 184 ? -17.137 3.180 3.855 1.00 89.62 184 THR A N 1
ATOM 1412 C CA . THR A 1 184 ? -15.911 2.397 3.675 1.00 89.62 184 THR A CA 1
ATOM 1413 C C . THR A 1 184 ? -14.891 2.695 4.765 1.00 89.62 184 THR A C 1
ATOM 1415 O O . THR A 1 184 ? -14.331 1.767 5.345 1.00 89.62 184 THR A O 1
ATOM 1418 N N . LEU A 1 185 ? -14.625 3.969 5.058 1.00 87.19 185 LEU A N 1
ATOM 1419 C CA . LEU A 1 185 ? -13.664 4.353 6.089 1.00 87.19 185 LEU A CA 1
ATOM 1420 C C . LEU A 1 185 ? -14.137 3.929 7.479 1.00 87.19 185 LEU A C 1
ATOM 1422 O O . LEU A 1 185 ? -13.322 3.479 8.283 1.00 87.19 185 LEU A O 1
ATOM 1426 N N . MET A 1 186 ? -15.440 4.013 7.748 1.00 84.56 186 MET A N 1
ATOM 1427 C CA . MET A 1 186 ? -16.011 3.523 9.000 1.00 84.56 186 MET A CA 1
ATOM 1428 C C . MET A 1 186 ? -15.818 2.01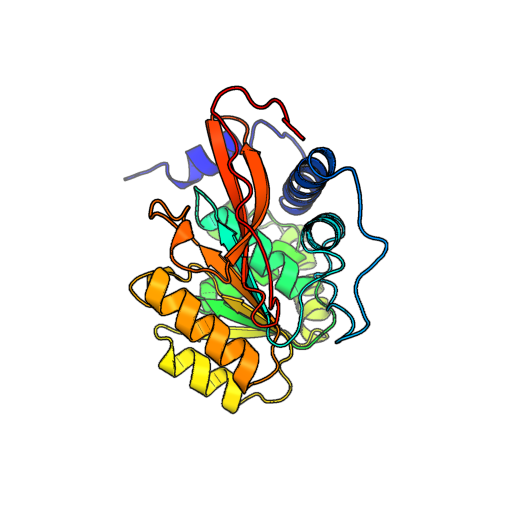5 9.153 1.00 84.56 186 MET A C 1
ATOM 1430 O O . MET A 1 186 ? -15.263 1.590 10.167 1.00 84.56 186 MET A O 1
ATOM 1434 N N . THR A 1 187 ? -16.156 1.220 8.135 1.00 89.75 187 THR A N 1
ATOM 1435 C CA . THR A 1 187 ? -15.936 -0.233 8.165 1.00 89.75 187 THR A CA 1
ATOM 1436 C C . THR A 1 187 ? -14.452 -0.582 8.262 1.00 89.75 187 THR A C 1
ATOM 1438 O O . THR A 1 187 ? -14.080 -1.441 9.052 1.00 89.75 187 THR A O 1
ATOM 1441 N N . LEU A 1 188 ? -13.565 0.092 7.524 1.00 92.12 188 LEU A N 1
ATOM 1442 C CA . LEU A 1 188 ? -12.120 -0.138 7.646 1.00 92.12 188 LEU A CA 1
ATOM 1443 C C . LEU A 1 188 ? -11.616 0.163 9.064 1.00 92.12 188 LEU A C 1
ATOM 1445 O O . LEU A 1 188 ? -10.784 -0.573 9.584 1.00 92.12 188 LEU A O 1
ATOM 1449 N N . ALA A 1 189 ? -12.122 1.209 9.716 1.00 87.44 189 ALA A N 1
ATOM 1450 C CA . ALA A 1 189 ? -11.768 1.495 11.101 1.00 87.44 189 ALA A CA 1
ATOM 1451 C C . ALA A 1 189 ? -12.265 0.412 12.074 1.00 87.44 189 ALA A C 1
ATOM 1453 O O . ALA A 1 189 ? -11.555 0.086 13.022 1.00 87.44 189 ALA A O 1
ATOM 1454 N N . GLU A 1 190 ? -13.454 -0.150 11.841 1.00 87.19 190 GLU A N 1
ATOM 1455 C CA . GLU A 1 190 ? -13.983 -1.283 12.617 1.00 87.19 190 GLU A CA 1
ATOM 1456 C C . GLU A 1 190 ? -13.111 -2.519 12.446 1.00 87.19 190 GLU A C 1
ATOM 1458 O O . GLU A 1 190 ? -12.681 -3.092 13.441 1.00 87.19 190 GLU A O 1
ATOM 1463 N N . LEU A 1 191 ? -12.748 -2.852 11.205 1.00 91.94 191 LEU A N 1
ATOM 1464 C CA . LEU A 1 191 ? -11.844 -3.961 10.903 1.00 91.94 191 LEU A CA 1
ATOM 1465 C C . LEU A 1 191 ? -10.469 -3.776 11.554 1.00 91.94 191 LEU A C 1
ATOM 1467 O O . LEU A 1 191 ? -9.913 -4.720 12.111 1.00 91.94 191 LEU A O 1
ATOM 1471 N N . ALA A 1 192 ? -9.912 -2.562 11.506 1.00 89.75 192 ALA A N 1
ATOM 1472 C CA . ALA A 1 192 ? -8.639 -2.259 12.152 1.00 89.75 192 ALA A CA 1
ATOM 1473 C C . ALA A 1 192 ? -8.691 -2.587 13.649 1.00 89.75 192 ALA A C 1
ATOM 1475 O O . ALA A 1 192 ? -7.769 -3.188 14.204 1.00 89.75 192 ALA A O 1
ATOM 1476 N N . GLU A 1 193 ? -9.778 -2.174 14.298 1.00 86.38 193 GLU A N 1
ATOM 1477 C CA . GLU A 1 193 ? -9.990 -2.342 15.726 1.00 86.38 193 GLU A CA 1
ATOM 1478 C C . GLU A 1 193 ? -10.255 -3.794 16.122 1.00 86.38 193 GLU A C 1
ATOM 1480 O O . GLU A 1 193 ? -9.570 -4.302 17.012 1.00 86.38 193 GLU A O 1
ATOM 1485 N N . GLU A 1 194 ? -11.215 -4.439 15.462 1.00 90.12 194 GLU A N 1
ATOM 1486 C CA . GLU A 1 194 ? -11.654 -5.810 15.729 1.00 90.12 194 GLU A CA 1
ATOM 1487 C C . GLU A 1 194 ? -10.494 -6.801 15.604 1.00 90.12 194 GLU A C 1
ATOM 1489 O O . GLU A 1 194 ? -10.295 -7.645 16.477 1.00 90.12 194 GLU A O 1
ATOM 1494 N N . TYR A 1 195 ? -9.669 -6.631 14.568 1.00 91.38 195 TYR A N 1
ATOM 1495 C CA . TYR A 1 195 ? -8.566 -7.539 14.260 1.00 91.38 195 TYR A CA 1
ATOM 1496 C C . TYR A 1 195 ? -7.206 -7.064 14.773 1.00 91.38 195 TYR A C 1
ATOM 1498 O O . TYR A 1 195 ? -6.188 -7.702 14.516 1.00 91.38 195 TYR A O 1
ATOM 1506 N N . ASN A 1 196 ? -7.161 -5.952 15.514 1.00 89.50 196 ASN A N 1
ATOM 1507 C CA . ASN A 1 196 ? -5.923 -5.374 16.044 1.00 89.50 196 ASN A CA 1
ATOM 1508 C C . ASN A 1 196 ? -4.837 -5.123 14.970 1.00 89.50 196 ASN A C 1
ATOM 1510 O O . ASN A 1 196 ? -3.634 -5.197 15.237 1.00 89.50 196 ASN A O 1
ATOM 1514 N N . VAL A 1 197 ? -5.254 -4.768 13.753 1.00 92.44 197 VAL A N 1
ATOM 1515 C CA . VAL A 1 197 ? -4.361 -4.462 12.624 1.00 92.44 197 VAL A CA 1
ATOM 1516 C C . VAL A 1 197 ? -4.227 -2.956 12.419 1.00 92.44 197 VAL A C 1
ATOM 1518 O O . VAL A 1 197 ? -5.086 -2.171 12.819 1.00 92.44 197 VAL A O 1
ATOM 1521 N N . ALA A 1 198 ? -3.127 -2.525 11.809 1.00 93.31 198 ALA A N 1
ATOM 1522 C CA . ALA A 1 198 ? -2.975 -1.151 11.346 1.00 93.31 198 ALA A CA 1
ATOM 1523 C C . ALA A 1 198 ? -3.426 -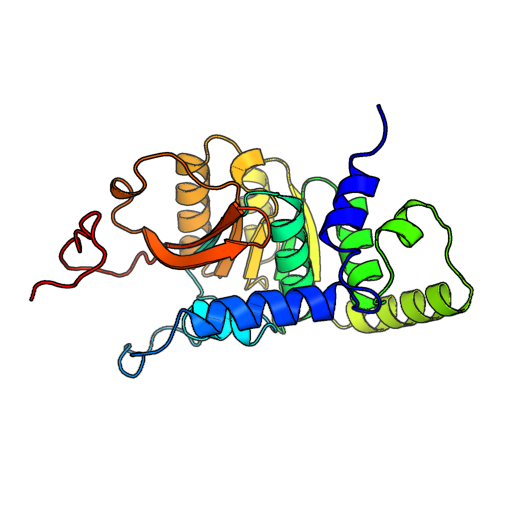1.043 9.886 1.00 93.31 198 ALA A C 1
ATOM 1525 O O . ALA A 1 198 ? -2.890 -1.755 9.038 1.00 93.31 198 ALA A O 1
ATOM 1526 N N . ILE A 1 199 ? -4.367 -0.154 9.567 1.00 95.06 199 ILE A N 1
ATOM 1527 C CA . ILE A 1 199 ? -4.830 0.034 8.185 1.00 95.06 199 ILE A CA 1
ATOM 1528 C C . ILE A 1 199 ? -4.311 1.359 7.630 1.00 95.06 199 ILE A C 1
ATOM 1530 O O . ILE A 1 199 ? -4.505 2.412 8.235 1.00 95.06 199 ILE A O 1
ATOM 1534 N N . LEU A 1 200 ? -3.668 1.311 6.462 1.00 94.38 200 LEU A N 1
ATOM 1535 C CA . LEU A 1 200 ? -3.325 2.483 5.657 1.00 94.38 200 LEU A CA 1
ATOM 1536 C C . LEU A 1 200 ? -4.062 2.395 4.318 1.00 94.38 200 LEU A C 1
ATOM 1538 O O . LEU A 1 200 ? -3.848 1.458 3.554 1.00 94.38 200 LEU A O 1
ATOM 1542 N N . ALA A 1 201 ? -4.915 3.370 4.022 1.00 93.56 201 ALA A N 1
ATOM 1543 C CA . ALA A 1 201 ? -5.755 3.374 2.830 1.00 93.56 201 ALA A CA 1
ATOM 1544 C C . ALA A 1 201 ? -5.463 4.580 1.933 1.00 93.56 201 ALA A C 1
ATOM 1546 O O . ALA A 1 201 ? -5.420 5.709 2.410 1.00 93.56 201 ALA A O 1
ATOM 1547 N N . ALA A 1 202 ? -5.299 4.365 0.630 1.00 90.25 202 ALA A N 1
ATOM 1548 C CA . ALA A 1 202 ? -5.253 5.448 -0.349 1.00 90.25 202 ALA A CA 1
ATOM 1549 C C . ALA A 1 202 ? -6.672 5.801 -0.808 1.00 90.25 202 ALA A C 1
ATOM 1551 O O . ALA A 1 202 ? -7.451 4.905 -1.137 1.00 90.25 202 ALA A O 1
ATOM 1552 N N . THR A 1 203 ? -6.998 7.092 -0.859 1.00 88.50 203 THR A N 1
ATOM 1553 C CA . THR A 1 203 ? -8.328 7.586 -1.248 1.00 88.50 203 THR A CA 1
ATOM 1554 C C . THR A 1 203 ? -8.215 8.820 -2.136 1.00 88.50 203 THR A C 1
ATOM 1556 O O . THR A 1 203 ? -7.181 9.490 -2.171 1.00 88.50 203 THR A O 1
ATOM 1559 N N . ARG A 1 204 ? -9.295 9.176 -2.839 1.00 82.75 204 ARG A N 1
ATOM 1560 C CA . ARG A 1 204 ? -9.440 10.535 -3.395 1.00 82.75 204 ARG A CA 1
ATOM 1561 C C . ARG A 1 204 ? -9.627 11.565 -2.273 1.00 82.75 204 ARG A C 1
ATOM 1563 O O . ARG A 1 204 ? -10.040 11.170 -1.180 1.00 82.75 204 ARG A O 1
ATOM 1570 N N . PRO A 1 205 ? -9.389 12.868 -2.533 1.00 75.12 205 PRO A N 1
ATOM 1571 C CA . PRO A 1 205 ? -9.703 13.918 -1.576 1.00 75.12 205 PRO A CA 1
ATOM 1572 C C . PRO A 1 205 ? -11.190 13.891 -1.257 1.00 75.12 205 PRO A C 1
ATOM 1574 O O . PRO A 1 205 ? -12.033 13.939 -2.164 1.00 75.12 205 PRO A O 1
ATOM 1577 N N . ILE A 1 206 ? -11.506 13.796 0.026 1.00 71.75 206 ILE A N 1
ATOM 1578 C CA . ILE A 1 206 ? -12.881 13.733 0.486 1.00 71.75 206 ILE A CA 1
ATOM 1579 C C . ILE A 1 206 ? -13.410 15.168 0.545 1.00 71.75 206 ILE A C 1
ATOM 1581 O O . ILE A 1 206 ? -12.898 16.021 1.266 1.00 71.75 206 ILE A O 1
ATOM 1585 N N . ARG A 1 207 ? -14.408 15.460 -0.298 1.00 60.12 207 ARG A N 1
ATOM 1586 C CA . ARG A 1 207 ? -15.010 16.800 -0.431 1.00 60.12 207 ARG A CA 1
ATOM 1587 C C . ARG A 1 207 ? -16.171 17.047 0.534 1.00 60.12 207 ARG A C 1
ATOM 1589 O O . ARG A 1 207 ? -16.674 18.166 0.580 1.00 60.12 207 ARG A O 1
ATOM 1596 N N . SER A 1 208 ? -16.637 16.021 1.243 1.00 54.94 208 SER A N 1
ATOM 1597 C CA . SER A 1 208 ? -17.675 16.168 2.263 1.00 54.94 208 SER A CA 1
ATOM 1598 C C . SER A 1 208 ? -17.134 16.919 3.484 1.00 54.94 208 SER A C 1
ATOM 1600 O O . SER A 1 208 ? -15.927 16.975 3.723 1.00 54.94 208 SER A O 1
ATOM 1602 N N . SER A 1 209 ? -18.054 17.511 4.248 1.00 48.84 209 SER A N 1
ATOM 1603 C CA . SER A 1 209 ? -17.843 18.002 5.613 1.00 48.84 209 SER A CA 1
ATOM 1604 C C . SER A 1 209 ? -17.361 16.838 6.492 1.00 48.84 209 SER A C 1
ATOM 1606 O O . SER A 1 209 ? -18.125 16.190 7.194 1.00 48.84 209 SER A O 1
ATOM 1608 N N . LEU A 1 210 ? -16.067 16.524 6.428 1.00 52.03 210 LEU A N 1
ATOM 1609 C CA . LEU A 1 210 ? -15.421 15.514 7.273 1.00 52.03 210 LEU A CA 1
ATOM 1610 C C . LEU A 1 210 ? -15.513 15.849 8.772 1.00 52.03 210 LEU A C 1
ATOM 1612 O O . LEU A 1 210 ? -15.196 15.002 9.603 1.00 52.03 210 LEU A O 1
ATOM 1616 N N . SER A 1 211 ? -15.963 17.065 9.107 1.00 44.75 211 SER A N 1
ATOM 1617 C CA . SER A 1 211 ? -16.371 17.504 10.443 1.00 44.75 211 SER A CA 1
ATOM 1618 C C . SER A 1 211 ? -17.400 16.586 11.107 1.00 44.75 211 SER A C 1
ATOM 1620 O O . SER A 1 211 ? -17.463 16.572 12.332 1.00 44.75 211 SER A O 1
ATOM 1622 N N . ASP A 1 212 ? -18.158 15.800 10.335 1.00 46.00 212 ASP A N 1
ATOM 1623 C CA . ASP A 1 212 ? -19.194 14.913 10.879 1.00 46.00 212 ASP A CA 1
ATOM 1624 C C . ASP A 1 212 ? -18.639 13.569 11.391 1.00 46.00 212 ASP A C 1
ATOM 1626 O O . ASP A 1 212 ? -19.281 12.894 12.196 1.00 46.00 212 ASP A O 1
ATOM 1630 N N . ILE A 1 213 ? -17.420 13.177 10.995 1.00 56.16 213 ILE A N 1
ATOM 1631 C CA . ILE A 1 213 ? -16.728 12.035 11.607 1.00 56.16 213 ILE A CA 1
ATOM 1632 C C . ILE A 1 213 ? -15.868 12.590 12.744 1.00 56.16 213 ILE A C 1
ATOM 1634 O O . ILE A 1 213 ? -14.670 12.807 12.572 1.00 56.16 213 ILE A O 1
ATOM 1638 N N . GLU A 1 214 ? -16.467 12.779 13.926 1.00 52.78 214 GLU A N 1
ATOM 1639 C CA . GLU A 1 214 ? -15.835 13.343 15.144 1.00 52.78 214 GLU A CA 1
ATOM 1640 C C . GLU A 1 214 ? -14.485 12.695 15.540 1.00 52.78 214 GLU A C 1
ATOM 1642 O O . GLU A 1 214 ? -13.743 13.221 16.367 1.00 52.78 214 GLU A O 1
ATOM 1647 N N . ARG A 1 215 ? -14.146 11.541 14.952 1.00 59.97 215 ARG A N 1
ATOM 1648 C CA . ARG A 1 215 ? -12.951 10.728 15.232 1.00 59.97 215 ARG A CA 1
ATOM 1649 C C . ARG A 1 215 ? -11.814 10.915 14.224 1.00 59.97 215 ARG A C 1
ATOM 1651 O O . ARG A 1 215 ? -10.737 10.344 14.411 1.00 59.97 215 ARG A O 1
ATOM 1658 N N . LEU A 1 216 ? -12.042 11.650 13.134 1.00 64.75 216 LEU A N 1
ATOM 1659 C CA . LEU A 1 216 ? -11.074 11.818 12.053 1.00 64.75 216 LEU A CA 1
ATOM 1660 C C . LEU A 1 216 ? -10.189 13.043 12.300 1.00 64.75 216 LEU A C 1
ATOM 1662 O O . LEU A 1 216 ? -10.625 14.189 12.247 1.00 64.75 216 LEU A O 1
ATOM 1666 N N . ARG A 1 217 ? -8.901 12.803 12.529 1.00 67.38 217 ARG A N 1
ATOM 1667 C CA . ARG A 1 217 ? -7.882 13.835 12.693 1.00 67.38 217 ARG A CA 1
ATOM 1668 C C . ARG A 1 217 ? -7.130 14.048 11.386 1.00 67.38 217 ARG A C 1
ATOM 1670 O O . ARG A 1 217 ? -6.521 13.125 10.857 1.00 67.38 217 ARG A O 1
ATOM 1677 N N . ARG A 1 218 ? -7.067 15.288 10.906 1.00 66.94 218 ARG A N 1
ATOM 1678 C CA . ARG A 1 218 ? -6.152 15.677 9.824 1.00 66.94 218 ARG A CA 1
ATOM 1679 C C . ARG A 1 218 ? -4.739 15.862 10.381 1.00 66.94 218 ARG A C 1
ATOM 1681 O O . ARG A 1 218 ? -4.551 16.542 11.387 1.00 66.94 218 ARG A O 1
ATOM 1688 N N . VAL A 1 219 ? -3.759 15.225 9.748 1.00 63.25 219 VAL A N 1
ATOM 1689 C CA . VAL A 1 219 ? -2.369 15.147 10.230 1.00 63.25 219 VAL A CA 1
ATOM 1690 C C . VAL A 1 219 ? -1.395 15.904 9.317 1.00 63.25 219 VAL A C 1
ATOM 1692 O O . VAL A 1 219 ? -0.352 16.350 9.778 1.00 63.25 219 VAL A O 1
ATOM 1695 N N . GLY A 1 220 ? -1.751 16.143 8.054 1.00 58.22 220 GLY A N 1
ATOM 1696 C CA . GLY A 1 220 ? -0.969 17.004 7.164 1.00 58.22 220 GLY A CA 1
ATOM 1697 C C . GLY A 1 220 ? -1.727 17.355 5.889 1.00 58.22 220 GLY A C 1
ATOM 1698 O O . GLY A 1 220 ? -2.585 16.585 5.460 1.00 58.22 220 GLY A O 1
ATOM 1699 N N . VAL A 1 221 ? -1.421 18.514 5.298 1.00 52.59 221 VAL A N 1
ATOM 1700 C CA . VAL A 1 221 ? -1.915 18.94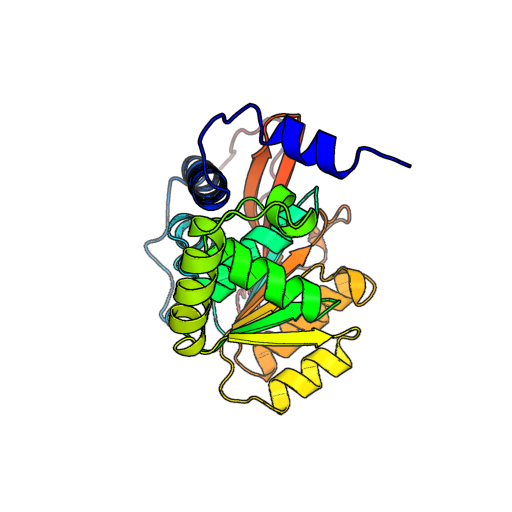5 3.979 1.00 52.59 221 VAL A CA 1
ATOM 1701 C C . VAL A 1 221 ? -0.759 19.553 3.206 1.00 52.59 221 VAL A C 1
ATOM 1703 O O . VAL A 1 221 ? -0.093 20.440 3.733 1.00 52.59 221 VAL A O 1
ATOM 1706 N N . VAL A 1 222 ? -0.520 19.107 1.971 1.00 50.25 222 VAL A N 1
ATOM 1707 C CA . VAL A 1 222 ? 0.613 19.592 1.169 1.00 50.25 222 VAL A CA 1
ATOM 1708 C C . VAL A 1 222 ? 0.163 20.032 -0.220 1.00 50.25 222 VAL A C 1
ATOM 1710 O O . VAL A 1 222 ? -0.465 19.240 -0.930 1.00 50.25 222 VAL A O 1
ATOM 1713 N N . PRO A 1 223 ? 0.510 21.259 -0.647 1.00 41.31 223 PRO A N 1
ATOM 1714 C CA . PRO A 1 223 ? 0.372 21.670 -2.033 1.00 41.31 223 PRO A CA 1
ATOM 1715 C C . PRO A 1 223 ? 1.451 20.999 -2.899 1.00 41.31 223 PRO A C 1
ATOM 1717 O O . PRO A 1 223 ? 2.652 21.092 -2.651 1.00 41.31 223 PRO A O 1
ATOM 1720 N N . ALA A 1 224 ? 1.018 20.311 -3.943 1.00 43.59 224 ALA A N 1
ATOM 1721 C CA . ALA A 1 224 ? 1.848 19.762 -4.995 1.00 43.59 224 ALA A CA 1
ATOM 1722 C C . ALA A 1 224 ? 2.237 20.847 -6.008 1.00 43.59 224 ALA A C 1
ATOM 1724 O O . ALA A 1 224 ? 1.433 21.741 -6.301 1.00 43.59 224 ALA A O 1
ATOM 1725 N N . PRO A 1 225 ? 3.395 20.692 -6.674 1.00 36.62 225 PRO A N 1
ATOM 1726 C CA . PRO A 1 225 ? 3.673 21.409 -7.912 1.00 36.62 225 PRO A CA 1
ATOM 1727 C C . PRO A 1 225 ? 2.536 21.166 -8.918 1.00 36.62 225 PRO A C 1
ATOM 1729 O O . PRO A 1 225 ? 2.196 20.018 -9.212 1.00 36.62 225 PRO A O 1
ATOM 1732 N N . GLY A 1 226 ? 1.925 22.246 -9.411 1.00 46.97 226 GLY A N 1
ATOM 1733 C CA . GLY A 1 226 ? 0.780 22.188 -10.329 1.00 46.97 226 GLY A CA 1
ATOM 1734 C C . GLY A 1 226 ? -0.604 22.313 -9.679 1.00 46.97 226 GLY A C 1
ATOM 1735 O O . GLY A 1 226 ? -1.585 21.941 -10.314 1.00 46.97 226 GLY A O 1
ATOM 1736 N N . GLY A 1 227 ? -0.697 22.815 -8.440 1.00 44.81 227 GLY A N 1
ATOM 1737 C CA . GLY A 1 227 ? -1.974 23.193 -7.815 1.00 44.81 227 GLY A CA 1
ATOM 1738 C C . GLY A 1 227 ? -2.798 22.029 -7.262 1.00 44.81 227 GLY A C 1
ATOM 1739 O O . GLY A 1 227 ? -4.004 22.172 -7.104 1.00 44.81 227 GLY A O 1
ATOM 1740 N N . ARG A 1 228 ? -2.160 20.881 -6.994 1.00 46.81 228 ARG A N 1
ATOM 1741 C CA . ARG A 1 228 ? -2.821 19.709 -6.398 1.00 46.81 228 ARG A CA 1
ATOM 1742 C C . ARG A 1 228 ? -2.661 19.695 -4.881 1.00 46.81 228 ARG A C 1
ATOM 1744 O O . ARG A 1 228 ? -1.607 20.091 -4.411 1.00 46.81 228 ARG A O 1
ATOM 1751 N N . HIS A 1 229 ? -3.615 19.196 -4.109 1.00 50.09 229 HIS A N 1
ATOM 1752 C CA . HIS A 1 229 ? -3.524 19.084 -2.651 1.00 50.09 229 HIS A CA 1
ATOM 1753 C C . HIS A 1 229 ? -3.584 17.620 -2.198 1.00 50.09 229 HIS A C 1
ATOM 1755 O O . HIS A 1 229 ? -4.461 16.863 -2.607 1.00 50.09 229 HIS A O 1
ATOM 1761 N N . TYR A 1 230 ? -2.654 17.223 -1.330 1.00 54.56 230 TYR A N 1
ATOM 1762 C CA . TYR A 1 230 ? -2.697 15.937 -0.623 1.00 54.56 230 TYR A CA 1
ATOM 1763 C C . TYR A 1 230 ? -3.072 16.176 0.824 1.00 54.56 230 TYR A C 1
ATOM 1765 O O . TYR A 1 230 ? -2.607 17.160 1.401 1.00 54.56 230 TYR A O 1
ATOM 1773 N N . ALA A 1 231 ? -3.840 15.270 1.421 1.00 55.88 231 ALA A N 1
ATOM 1774 C CA . ALA A 1 231 ? -4.123 15.308 2.847 1.00 55.88 231 ALA A CA 1
ATOM 1775 C C . ALA A 1 231 ? -3.912 13.933 3.481 1.00 55.88 231 ALA A C 1
ATOM 1777 O O . ALA A 1 231 ? -4.271 12.903 2.921 1.00 55.88 231 ALA A O 1
ATOM 1778 N N . LEU A 1 232 ? -3.318 13.914 4.666 1.00 61.47 232 LEU A N 1
ATOM 1779 C CA . LEU A 1 232 ? -3.236 12.721 5.498 1.00 61.47 232 LEU A CA 1
ATOM 1780 C C . LEU A 1 232 ? -4.263 12.852 6.606 1.00 61.47 232 LEU A C 1
ATOM 1782 O O . LEU A 1 232 ? -4.220 13.815 7.380 1.00 61.47 232 LEU A O 1
ATOM 1786 N N . LEU A 1 233 ? -5.171 11.887 6.684 1.00 64.62 233 LEU A N 1
ATOM 1787 C CA . LEU A 1 233 ? -6.150 11.801 7.755 1.00 64.62 233 LEU A CA 1
ATOM 1788 C C . LEU A 1 233 ? -5.899 10.535 8.561 1.00 64.62 233 LEU A C 1
ATOM 1790 O O . LEU A 1 233 ? -5.390 9.530 8.072 1.00 64.62 233 LEU A O 1
ATOM 1794 N N . ARG A 1 234 ? -6.227 10.589 9.837 1.00 67.38 234 ARG A N 1
ATOM 1795 C CA . ARG A 1 234 ? -6.034 9.494 10.769 1.00 67.38 234 ARG A CA 1
ATOM 1796 C C . ARG A 1 234 ? -7.239 9.431 11.677 1.00 67.38 234 ARG A C 1
ATOM 1798 O O . ARG A 1 234 ? -7.557 10.409 12.342 1.00 67.38 234 ARG A O 1
ATOM 1805 N N . LEU A 1 235 ? -7.903 8.288 11.704 1.00 63.31 235 LEU A N 1
ATOM 1806 C CA . LEU A 1 235 ? -9.032 8.056 12.583 1.00 63.31 235 LEU A CA 1
ATOM 1807 C C . LEU A 1 235 ? -8.509 7.427 13.879 1.00 63.31 235 LEU A C 1
ATOM 1809 O O . LEU A 1 235 ? -8.069 6.276 13.885 1.00 63.31 235 LEU A O 1
ATOM 1813 N N . ASP A 1 236 ? -8.515 8.209 14.960 1.00 61.94 236 ASP A N 1
ATOM 1814 C CA . ASP A 1 236 ? -8.102 7.768 16.295 1.00 61.94 236 ASP A CA 1
ATOM 1815 C C . ASP A 1 236 ? -9.369 7.465 17.116 1.00 61.94 236 ASP A C 1
ATOM 1817 O O . ASP A 1 236 ? -10.029 8.379 17.608 1.00 61.94 236 ASP A O 1
ATOM 1821 N N . ARG A 1 237 ? -9.736 6.184 17.274 1.00 51.81 237 ARG A N 1
ATOM 1822 C CA . ARG A 1 237 ? -10.948 5.792 18.029 1.00 51.81 237 ARG A CA 1
ATOM 1823 C C . ARG A 1 237 ? -10.860 6.025 19.548 1.00 51.81 237 ARG A C 1
ATOM 1825 O O . ARG A 1 237 ? -11.899 6.070 20.194 1.00 51.81 237 ARG A O 1
ATOM 1832 N N . ASP A 1 238 ? -9.663 6.264 20.091 1.00 46.75 238 ASP A N 1
ATOM 1833 C CA . ASP A 1 238 ? -9.416 6.432 21.535 1.00 46.75 238 ASP A CA 1
ATOM 1834 C C . ASP A 1 238 ? -9.234 7.898 21.998 1.00 46.75 238 ASP A C 1
ATOM 1836 O O . ASP A 1 238 ? -8.782 8.141 23.120 1.00 46.75 238 ASP A O 1
ATOM 1840 N N . VAL A 1 239 ? -9.581 8.903 21.183 1.00 40.31 239 VAL A N 1
ATOM 1841 C CA . VAL A 1 239 ? -9.593 10.306 21.647 1.00 40.31 239 VAL A CA 1
ATOM 1842 C C . VAL A 1 239 ? -10.965 10.641 22.233 1.00 40.31 239 VAL A C 1
ATOM 1844 O O . VAL A 1 239 ? -11.857 11.137 21.553 1.00 40.31 239 VAL A O 1
ATOM 1847 N N . VAL A 1 240 ? -11.127 10.382 23.530 1.00 31.03 240 VAL A N 1
ATOM 1848 C CA . VAL A 1 240 ? -12.139 11.068 24.343 1.00 31.03 240 VAL A CA 1
ATOM 1849 C C . VAL A 1 240 ? -11.612 12.478 24.642 1.00 31.03 240 VAL A C 1
ATOM 1851 O O . VAL A 1 240 ? -10.575 12.595 25.292 1.00 31.03 240 VAL A O 1
ATOM 1854 N N . SER A 1 241 ? -12.368 13.515 24.235 1.00 29.55 241 SER A N 1
ATOM 1855 C CA . SER A 1 241 ? -12.247 14.939 24.645 1.00 29.55 241 SER A CA 1
ATOM 1856 C C . SER A 1 241 ? -11.102 15.740 23.973 1.00 29.55 241 SER A C 1
ATOM 1858 O O . SER A 1 241 ? -9.982 15.259 23.899 1.00 29.55 241 SER A O 1
ATOM 1860 N N . THR A 1 242 ? -11.222 16.994 23.501 1.00 34.22 242 THR A N 1
ATOM 1861 C CA . THR A 1 242 ? -12.301 18.009 23.465 1.00 34.22 242 THR A CA 1
ATOM 1862 C C . THR A 1 242 ? -11.864 19.198 22.586 1.00 34.22 242 THR A C 1
ATOM 1864 O O . THR A 1 242 ? -10.717 19.625 22.690 1.00 34.22 242 THR A O 1
ATOM 1867 N N . ARG A 1 243 ? -12.848 19.807 21.905 1.00 23.67 243 ARG A N 1
ATOM 1868 C CA . ARG A 1 243 ? -12.894 21.109 21.194 1.00 23.67 243 ARG A CA 1
ATOM 1869 C C . ARG A 1 243 ? -12.469 21.131 19.711 1.00 23.67 243 ARG A C 1
ATOM 1871 O O . ARG A 1 243 ? -11.341 20.760 19.397 1.00 23.67 243 ARG A O 1
ATOM 1878 N N . PRO A 1 244 ? -13.341 21.637 18.813 1.00 26.75 244 PRO A N 1
ATOM 1879 C CA . PRO A 1 244 ? -12.955 21.974 17.450 1.00 26.75 244 PRO A CA 1
ATOM 1880 C C . PRO A 1 244 ? -12.052 23.214 17.465 1.00 26.75 244 PRO A C 1
ATOM 1882 O O . PRO A 1 244 ? -12.324 24.181 18.175 1.00 26.75 244 PRO A O 1
ATOM 1885 N N . ILE A 1 245 ? -10.967 23.176 16.692 1.00 27.97 245 ILE A N 1
ATOM 1886 C CA . ILE A 1 245 ? -10.173 24.364 16.366 1.00 27.97 245 ILE A CA 1
ATOM 1887 C C . ILE A 1 245 ? -10.777 24.931 15.082 1.00 27.97 245 ILE A C 1
ATOM 1889 O O . ILE A 1 245 ? -10.638 24.326 14.018 1.00 27.97 245 ILE A O 1
ATOM 1893 N N . GLU A 1 246 ? -11.473 26.061 15.185 1.00 27.83 246 GLU A N 1
ATOM 1894 C CA . GLU A 1 246 ? -11.854 26.847 14.013 1.00 27.83 246 GLU A CA 1
ATOM 1895 C C . GLU A 1 246 ? -10.626 27.597 13.494 1.00 27.83 246 GLU A C 1
ATOM 1897 O O . GLU A 1 246 ? -9.950 28.313 14.232 1.00 27.83 246 GLU A O 1
ATOM 1902 N N . ILE A 1 247 ? -10.331 27.403 12.211 1.00 27.88 247 ILE A N 1
ATOM 1903 C CA . ILE A 1 247 ? -9.325 28.165 11.475 1.00 27.88 247 ILE A CA 1
ATOM 1904 C C . ILE A 1 247 ? -10.108 29.136 10.599 1.00 27.88 247 ILE A C 1
ATOM 1906 O O . ILE A 1 247 ? -10.816 28.706 9.686 1.00 27.88 247 ILE A O 1
ATOM 1910 N N . ASP A 1 248 ? -10.011 30.433 10.885 1.00 28.53 248 ASP A N 1
ATOM 1911 C CA . ASP A 1 248 ? -10.582 31.447 10.005 1.00 28.53 248 ASP A CA 1
ATOM 1912 C C . ASP A 1 248 ? -9.727 31.619 8.734 1.00 28.53 248 ASP A C 1
ATOM 1914 O O . ASP A 1 248 ? -8.563 31.208 8.659 1.00 28.53 248 ASP A O 1
ATOM 1918 N N . GLN A 1 249 ? -10.324 32.225 7.706 1.00 32.31 249 GLN A N 1
ATOM 1919 C CA . GLN A 1 249 ? -9.753 32.349 6.360 1.00 32.31 249 GLN A CA 1
ATOM 1920 C C . GLN A 1 249 ? -8.480 33.218 6.268 1.00 32.31 249 GLN A C 1
ATOM 1922 O O . GLN A 1 249 ? -7.931 33.363 5.176 1.00 32.31 249 GLN A O 1
ATOM 1927 N N . SER A 1 250 ? -7.985 33.778 7.374 1.00 28.81 250 SER A N 1
ATOM 1928 C CA . SER A 1 250 ? -6.785 34.620 7.428 1.00 28.81 250 SER A CA 1
ATOM 1929 C C . SER A 1 250 ? -5.546 33.929 8.011 1.00 28.81 250 SER A C 1
ATOM 1931 O O . SER A 1 250 ? -4.464 34.514 7.999 1.00 28.81 250 SER A O 1
ATOM 1933 N N . GLY A 1 251 ? -5.656 32.687 8.497 1.00 30.67 251 GLY A N 1
ATOM 1934 C CA . GLY A 1 251 ? -4.492 31.889 8.904 1.00 30.67 251 GLY A CA 1
ATOM 1935 C C . GLY A 1 251 ? -3.694 32.439 10.095 1.00 30.67 251 GLY A C 1
ATOM 1936 O O . GLY A 1 251 ? -2.530 32.070 10.254 1.00 30.67 251 GLY A O 1
ATOM 1937 N N . THR A 1 252 ? -4.288 33.283 10.946 1.00 23.98 252 THR A N 1
ATOM 1938 C CA . THR A 1 252 ? -3.624 33.800 12.157 1.00 23.98 252 THR A CA 1
ATOM 1939 C C . THR A 1 252 ? -4.343 33.326 13.423 1.00 23.98 252 THR A C 1
ATOM 1941 O O . THR A 1 252 ? -5.559 33.435 13.533 1.00 23.98 252 THR A O 1
ATOM 1944 N N . TRP A 1 253 ? -3.585 32.783 14.382 1.00 30.73 253 TRP A N 1
ATOM 1945 C CA . TRP A 1 253 ? -4.093 32.189 15.624 1.00 30.73 253 TRP A CA 1
ATOM 1946 C C . TRP A 1 253 ? -4.613 33.254 16.607 1.00 30.73 253 TRP A C 1
ATOM 1948 O O . TRP A 1 253 ? -3.853 34.137 17.010 1.00 30.73 253 TRP A O 1
ATOM 1958 N N . CYS A 1 254 ? -5.857 33.128 17.076 1.00 24.53 254 CYS A N 1
ATOM 1959 C CA . CYS A 1 254 ? -6.310 33.769 18.316 1.00 24.53 254 CYS A CA 1
ATOM 1960 C C . CYS A 1 254 ? -6.251 32.756 19.470 1.00 24.53 254 CYS A C 1
ATOM 1962 O O . CYS A 1 254 ? -6.548 31.579 19.275 1.00 24.53 254 CYS A O 1
ATOM 1964 N N . ARG A 1 255 ? -5.805 33.219 20.646 1.00 28.98 255 ARG A N 1
ATOM 1965 C CA . ARG A 1 255 ? -5.726 32.425 21.885 1.00 28.98 255 ARG A CA 1
ATOM 1966 C C . ARG A 1 255 ? -7.097 32.018 22.407 1.00 28.98 255 ARG A C 1
ATOM 1968 O O . ARG A 1 255 ? -8.010 32.866 22.324 1.00 28.98 255 ARG A O 1
#

pLDDT: mean 70.58, std 22.85, range [23.67, 97.44]

Foldseek 3Di:
DDDPVVVVCVLVVVPPPDFPVRVLLVVLVLQVVQDDDDDDDDDDDDQAQALLRVSVCVLVVRHFFQLKEKEKAFQDLVSLVLSLLSSLLRGQFQEEEEDQDQVVSVLSNLCSQLSHDPVCSVVVVDDPSSVVSSVVSVVSCVPGNYHYDRDQELVRVLVVCVVCLRHAEYEARAQCSHDDPVVSSVSVSVSSNVSRHGYYYYYHPDPDPCVVLVQKDWRTWDQDPPGTIMTMIMGDPPDDDDDDDDDDPPRDDDD